Protein AF-A0A9D1MFI9-F1 (afdb_monomer)

Secondary structure (DSSP, 8-state):
----------------------TTSTTHHHHHHHHHHHHHHHHHHHHHHHHHHHHHHHHHHHGGGSSS-HHHHHHHHHHHHHHHHHHHHHHHHHHHHHTTS-HHHHHHHIIIII--HHHHHHHHHTTPPP--BHHHHHHHHHHHHHHHHHHHHTTT--HHHHHHHSTT-HHHHHHHHHHHTT--HHHHHHHHHHHHHTTPBPP--TT-----------------

Nearest PDB structures (foldseek):
  3i9w-assembly1_A  TM=2.511E-01  e=1.166E+00  Escherichia coli K-12
  2elb-assembly1_A-2  TM=2.149E-01  e=4.093E+00  Homo sapiens

Organism: NCBI:txid2840934

pLDDT: mean 74.61, std 21.22, range [31.02, 94.44]

Sequence (224 aa):
EISESANGKAAGREDGDGKISAGKDGRSGKRTQSYAKTVLYIYPRLERIAADYGEHIRHRAIFSYENRTAERAAEYLAEEILKKRAIEALKERVDAALKKLNDEERFLLEVRYFGRKKKLREFLEAGTERPGSERSYYRKQERLLKKVISAFSGVGLTEEAFFREYRGFGWMMSACRQIGSGRECAAVRRERQTLTELGAVPVRLPFDGPIAASGGKESLRISG

Solvent-accessible surface area (backbone atoms only — not comparable to full-atom values): 13520 Å² total; per-residue (Å²): 131,87,87,88,85,91,86,81,85,90,85,81,89,87,86,83,85,81,76,79,72,83,85,65,59,80,66,51,57,48,48,52,52,15,49,50,51,38,53,47,56,43,52,81,44,36,67,57,51,34,48,54,45,50,53,50,49,51,53,52,58,71,59,34,81,78,82,52,58,71,64,71,39,51,56,51,49,52,52,54,50,52,54,30,50,54,40,50,53,48,48,53,45,49,53,60,32,56,67,77,49,55,70,70,58,48,49,54,41,34,55,58,45,53,60,46,67,66,60,57,47,56,44,49,75,72,65,50,83,70,62,66,44,53,74,56,41,54,56,51,50,58,54,47,53,55,52,47,48,52,34,28,45,75,61,65,54,36,67,66,49,46,57,67,75,46,58,85,40,59,70,60,58,46,48,27,52,38,47,58,68,68,63,47,62,81,47,56,53,51,28,52,52,52,38,48,77,66,68,22,60,83,74,90,56,97,76,80,61,79,79,77,78,84,71,81,80,79,80,83,82,83,86,133

Radius of gyration: 28.28 Å; Cα contacts (8 Å, |Δi|>4): 143; chains: 1; bounding box: 55×103×102 Å

Mean predicted aligned error: 13.89 Å

Structure (mmCIF, N/CA/C/O backbone):
data_AF-A0A9D1MFI9-F1
#
_entry.id   AF-A0A9D1MFI9-F1
#
loop_
_atom_site.group_PDB
_atom_site.id
_atom_site.type_symbol
_atom_site.label_atom_id
_atom_site.label_alt_id
_atom_site.label_comp_id
_atom_site.label_asym_id
_atom_site.label_entity_id
_atom_site.label_seq_id
_atom_site.pdbx_PDB_ins_code
_atom_site.Cartn_x
_atom_site.Cartn_y
_atom_site.Cartn_z
_atom_site.occupancy
_atom_site.B_iso_or_equiv
_atom_site.auth_seq_id
_atom_site.auth_comp_id
_atom_site.auth_asym_id
_atom_site.auth_atom_id
_atom_site.pdbx_PDB_model_num
ATOM 1 N N . GLU A 1 1 ? 29.165 -47.727 72.816 1.00 37.31 1 GLU A N 1
ATOM 2 C CA . GLU A 1 1 ? 29.768 -46.677 73.666 1.00 37.31 1 GLU A CA 1
ATOM 3 C C . GLU A 1 1 ? 29.526 -45.315 73.018 1.00 37.31 1 GLU A C 1
ATOM 5 O O . GLU A 1 1 ? 29.391 -45.307 71.804 1.00 37.31 1 GLU A O 1
ATOM 10 N N . ILE A 1 2 ? 29.441 -44.242 73.824 1.00 41.19 2 ILE A N 1
ATOM 11 C CA . ILE A 1 2 ? 29.846 -42.840 73.529 1.00 41.19 2 ILE A CA 1
ATOM 12 C C . ILE A 1 2 ? 29.285 -42.232 72.208 1.00 41.19 2 ILE A C 1
ATOM 14 O O . ILE A 1 2 ? 29.714 -42.616 71.131 1.00 41.19 2 ILE A O 1
ATOM 18 N N . SER A 1 3 ? 28.242 -41.387 72.162 1.00 38.53 3 SER A N 1
ATOM 19 C CA . SER A 1 3 ? 27.975 -40.059 72.780 1.00 38.53 3 SER A CA 1
ATOM 20 C C . SER A 1 3 ? 28.602 -38.843 72.062 1.00 38.53 3 SER A C 1
ATOM 22 O O . SER A 1 3 ? 29.618 -38.977 71.399 1.00 38.53 3 SER A O 1
ATOM 24 N N . GLU A 1 4 ? 27.984 -37.668 72.275 1.00 41.56 4 GLU A N 1
ATOM 25 C CA . GLU A 1 4 ? 28.294 -36.308 71.761 1.00 41.56 4 GLU A CA 1
ATOM 26 C C . GLU A 1 4 ? 27.806 -35.983 70.326 1.00 41.56 4 GLU A C 1
ATOM 28 O O . GLU A 1 4 ? 28.046 -36.750 69.403 1.00 41.56 4 GLU A O 1
ATOM 33 N N . SER A 1 5 ? 27.053 -34.921 69.986 1.00 41.31 5 SER A N 1
ATOM 34 C CA . SER A 1 5 ? 26.592 -33.636 70.585 1.00 41.31 5 SER A CA 1
ATOM 35 C C . SER A 1 5 ? 27.192 -32.366 69.948 1.00 41.31 5 SER A C 1
ATOM 37 O O . SER A 1 5 ? 28.282 -31.935 70.289 1.00 41.31 5 SER A O 1
ATOM 39 N N . ALA A 1 6 ? 26.369 -31.718 69.113 1.00 42.12 6 ALA A N 1
ATOM 40 C CA . ALA A 1 6 ? 26.144 -30.264 68.983 1.00 42.12 6 ALA A CA 1
ATOM 41 C C . ALA A 1 6 ? 27.308 -29.241 68.830 1.00 42.12 6 ALA A C 1
ATOM 43 O O . ALA A 1 6 ? 27.919 -28.825 69.809 1.00 42.12 6 ALA A O 1
ATOM 44 N N . ASN A 1 7 ? 27.414 -28.640 67.631 1.00 33.31 7 ASN A N 1
ATOM 45 C CA . ASN A 1 7 ? 27.467 -27.179 67.347 1.00 33.31 7 ASN A CA 1
ATOM 46 C C . ASN A 1 7 ? 27.604 -26.957 65.815 1.00 33.31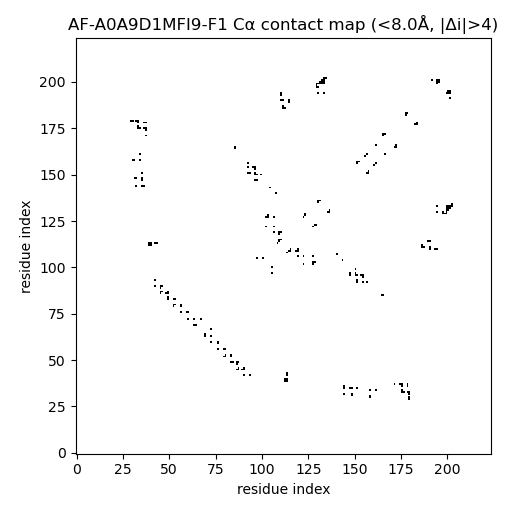 7 ASN A C 1
ATOM 48 O O . ASN A 1 7 ? 28.067 -27.852 65.123 1.00 33.31 7 ASN A O 1
ATOM 52 N N . GLY A 1 8 ? 27.247 -25.829 65.184 1.00 32.59 8 GLY A N 1
ATOM 53 C CA . GLY A 1 8 ? 26.532 -24.640 65.658 1.00 32.59 8 GLY A CA 1
ATOM 54 C C . GLY A 1 8 ? 26.457 -23.526 64.584 1.00 32.59 8 GLY A C 1
ATOM 55 O O . GLY A 1 8 ? 27.484 -23.099 64.085 1.00 32.59 8 GLY A O 1
ATOM 56 N N . LYS A 1 9 ? 25.232 -23.046 64.297 1.00 36.19 9 LYS A N 1
ATOM 57 C CA . LYS A 1 9 ? 24.801 -21.650 63.996 1.00 36.19 9 LYS A CA 1
ATOM 58 C C . LYS A 1 9 ? 25.465 -20.779 62.881 1.00 36.19 9 LYS A C 1
ATOM 60 O O . LYS A 1 9 ? 26.664 -20.564 62.867 1.00 36.19 9 LYS A O 1
ATOM 65 N N . ALA A 1 10 ? 24.579 -20.066 62.155 1.00 34.50 10 ALA A N 1
ATOM 66 C CA . ALA A 1 10 ? 24.776 -18.864 61.304 1.00 34.50 10 ALA A CA 1
ATOM 67 C C . ALA A 1 10 ? 25.438 -19.049 59.913 1.00 34.50 10 ALA A C 1
ATOM 69 O O . ALA A 1 10 ? 26.253 -19.939 59.743 1.00 34.50 10 ALA A O 1
ATOM 70 N N . ALA A 1 11 ? 25.233 -18.210 58.883 1.00 36.00 11 ALA A N 1
ATOM 71 C CA . ALA A 1 11 ? 24.163 -17.302 58.407 1.00 36.00 11 ALA A CA 1
ATOM 72 C C . ALA A 1 11 ? 24.729 -16.515 57.187 1.00 36.00 11 ALA A C 1
ATOM 74 O O . ALA A 1 11 ? 25.883 -16.101 57.235 1.00 36.00 11 ALA A O 1
ATOM 75 N N . GLY A 1 12 ? 23.923 -16.246 56.146 1.00 31.02 12 GLY A N 1
ATOM 76 C CA . GLY A 1 12 ? 24.298 -15.502 54.914 1.00 31.02 12 GLY A CA 1
ATOM 77 C C . GLY A 1 12 ? 24.042 -16.348 53.649 1.00 31.02 12 GLY A C 1
ATOM 78 O O . GLY A 1 12 ? 24.374 -17.526 53.666 1.00 31.02 12 GLY A O 1
ATOM 79 N N . ARG A 1 13 ? 23.304 -15.931 52.599 1.00 32.94 13 ARG A N 1
ATOM 80 C CA . ARG A 1 13 ? 23.382 -14.726 51.720 1.00 32.94 13 ARG A CA 1
ATOM 81 C C . ARG A 1 13 ? 24.740 -14.556 51.031 1.00 32.94 13 ARG A C 1
ATOM 83 O O . ARG A 1 13 ? 25.744 -14.691 51.715 1.00 32.94 13 ARG A O 1
ATOM 90 N N . GLU A 1 14 ? 24.871 -14.155 49.760 1.00 36.03 14 GLU A N 1
ATOM 91 C CA . GLU A 1 14 ? 23.991 -13.932 48.570 1.00 36.03 14 GLU A CA 1
ATOM 92 C C . GLU A 1 14 ? 24.977 -13.733 47.376 1.00 36.03 14 GLU A C 1
ATOM 94 O O . GLU A 1 14 ? 26.112 -13.330 47.625 1.00 36.03 14 GLU A O 1
ATOM 99 N N . ASP A 1 15 ? 24.724 -13.966 46.082 1.00 34.56 15 ASP A N 1
ATOM 100 C CA . ASP A 1 15 ? 23.597 -14.461 45.256 1.00 34.56 15 ASP A CA 1
ATOM 101 C C . ASP A 1 15 ? 24.207 -15.109 43.968 1.00 34.56 15 ASP A C 1
ATOM 103 O O . ASP A 1 15 ? 25.417 -15.000 43.754 1.00 34.56 15 ASP A O 1
ATOM 107 N N . GLY A 1 16 ? 23.432 -15.768 43.089 1.00 34.47 16 GLY A N 1
ATOM 108 C CA . GLY A 1 16 ? 23.974 -16.359 41.848 1.00 34.47 16 GLY A CA 1
ATOM 109 C C . GLY A 1 16 ? 22.999 -16.921 40.803 1.00 34.47 16 GLY A C 1
ATOM 110 O O . GLY A 1 16 ? 23.464 -17.444 39.787 1.00 34.47 16 GLY A O 1
ATOM 111 N N . ASP A 1 17 ? 21.679 -16.828 40.993 1.00 33.94 17 ASP A N 1
ATOM 112 C CA . ASP A 1 17 ? 20.726 -17.388 40.026 1.00 33.94 17 ASP A CA 1
ATOM 113 C C . ASP A 1 17 ? 20.614 -16.476 38.788 1.00 33.94 17 ASP A C 1
ATOM 115 O O . ASP A 1 17 ? 19.967 -15.422 38.790 1.00 33.94 17 ASP A O 1
ATOM 119 N N . GLY A 1 18 ? 21.317 -16.864 37.721 1.00 33.16 18 GLY A N 1
ATOM 120 C CA . GLY A 1 18 ? 21.511 -16.080 36.504 1.00 33.16 18 GLY A CA 1
ATOM 121 C C . GLY A 1 18 ? 20.223 -15.824 35.721 1.00 33.16 18 GLY A C 1
ATOM 122 O O . GLY A 1 18 ? 19.965 -16.463 34.700 1.00 33.16 18 GLY A O 1
ATOM 123 N N . LYS A 1 19 ? 19.442 -14.820 36.140 1.00 35.84 19 LYS A N 1
ATOM 124 C CA . LYS A 1 19 ? 18.319 -14.270 35.369 1.00 35.84 19 LYS A CA 1
ATOM 125 C C . LYS A 1 19 ? 18.811 -13.707 34.035 1.00 35.84 19 LYS A C 1
ATOM 127 O O . LYS A 1 19 ? 19.117 -12.519 33.911 1.00 35.84 19 LYS A O 1
ATOM 132 N N . ILE A 1 20 ? 18.775 -14.546 33.002 1.00 39.28 20 ILE A N 1
ATOM 133 C CA . ILE A 1 20 ? 18.778 -14.118 31.602 1.00 39.28 20 ILE A CA 1
ATOM 134 C C . ILE A 1 20 ? 17.491 -13.317 31.378 1.00 39.28 20 ILE A C 1
ATOM 136 O O . ILE A 1 20 ? 16.434 -13.849 31.038 1.00 39.28 20 ILE A O 1
ATOM 140 N N . SER A 1 21 ? 17.567 -12.011 31.629 1.00 36.47 21 SER A N 1
ATOM 141 C CA . SER A 1 21 ? 16.446 -11.104 31.422 1.00 36.47 21 SER A CA 1
ATOM 142 C C . SER A 1 21 ? 16.125 -11.026 29.927 1.00 36.47 21 SER A C 1
ATOM 144 O O . SER A 1 21 ? 16.944 -10.618 29.101 1.00 36.47 21 SER A O 1
ATOM 146 N N . ALA A 1 22 ? 14.910 -11.444 29.567 1.00 38.28 22 ALA A N 1
ATOM 147 C CA . ALA A 1 22 ? 14.419 -11.499 28.193 1.00 38.28 22 ALA A CA 1
ATOM 148 C C . ALA A 1 22 ? 14.134 -10.092 27.621 1.00 38.28 22 ALA A C 1
ATOM 150 O O . ALA A 1 22 ? 13.000 -9.719 27.330 1.00 38.28 22 ALA A O 1
ATOM 151 N N . GLY A 1 23 ? 15.177 -9.286 27.422 1.00 36.09 23 GLY A N 1
ATOM 152 C CA . GLY A 1 23 ? 15.097 -7.925 26.878 1.00 36.09 23 GLY A CA 1
ATOM 153 C C . GLY A 1 23 ? 14.873 -7.844 25.360 1.00 36.09 23 GLY A C 1
ATOM 154 O O . GLY A 1 23 ? 15.388 -6.918 24.731 1.00 36.09 23 GLY A O 1
ATOM 155 N N . LYS A 1 24 ? 14.183 -8.815 24.735 1.00 38.44 24 LYS A N 1
ATOM 156 C CA . LYS A 1 24 ? 14.260 -9.041 23.273 1.00 38.44 24 LYS A CA 1
ATOM 157 C C . LYS A 1 24 ? 12.983 -8.801 22.448 1.00 38.44 24 LYS A C 1
ATOM 159 O O . LYS A 1 24 ? 13.105 -8.677 21.231 1.00 38.44 24 LYS A O 1
ATOM 164 N N . ASP A 1 25 ? 11.812 -8.594 23.057 1.00 45.16 25 ASP A N 1
ATOM 165 C CA . ASP A 1 25 ? 10.549 -8.450 22.296 1.00 45.16 25 ASP A CA 1
ATOM 166 C C . ASP A 1 25 ? 10.132 -7.004 21.977 1.00 45.16 25 ASP A C 1
ATOM 168 O O . ASP A 1 25 ? 9.473 -6.730 20.970 1.00 45.16 25 ASP A O 1
ATOM 172 N N . GLY A 1 26 ? 10.571 -6.023 22.771 1.00 50.94 26 GLY A N 1
ATOM 173 C CA . GLY A 1 26 ? 10.174 -4.620 22.580 1.00 50.94 26 GLY A CA 1
ATOM 174 C C . GLY A 1 26 ? 10.687 -3.967 21.284 1.00 50.94 26 GLY A C 1
ATOM 175 O O . GLY A 1 26 ? 10.189 -2.908 20.891 1.00 50.94 26 GLY A O 1
ATOM 176 N N . ARG A 1 27 ? 11.688 -4.563 20.616 1.00 56.53 27 ARG A N 1
ATOM 177 C CA . ARG A 1 27 ? 12.372 -3.996 19.432 1.00 56.53 27 ARG A CA 1
ATOM 178 C C . ARG A 1 27 ? 12.037 -4.715 18.119 1.00 56.53 27 ARG A C 1
ATOM 180 O O . ARG A 1 27 ? 12.156 -4.096 17.063 1.00 56.53 27 ARG A O 1
ATOM 187 N N . SER A 1 28 ? 11.610 -5.979 18.166 1.00 59.09 28 SER A N 1
ATOM 188 C CA . SER A 1 28 ? 10.994 -6.674 17.025 1.00 59.09 28 SER A CA 1
ATOM 189 C C . SER A 1 28 ? 9.588 -6.122 16.799 1.00 59.09 28 SER A C 1
ATOM 191 O O . SER A 1 28 ? 9.359 -5.478 15.782 1.00 59.09 28 SER A O 1
ATOM 193 N N . GLY A 1 29 ? 8.705 -6.189 17.804 1.00 64.50 29 GLY A N 1
ATOM 194 C CA . GLY A 1 29 ? 7.308 -5.750 17.682 1.00 64.50 29 GLY A CA 1
ATOM 195 C C . GLY A 1 29 ? 7.133 -4.303 17.193 1.00 64.50 29 GLY A C 1
ATOM 196 O O . GLY A 1 29 ? 6.220 -4.017 16.419 1.00 64.50 29 GLY A O 1
ATOM 197 N N . LYS A 1 30 ? 8.045 -3.388 17.559 1.00 74.56 30 LYS A N 1
ATOM 198 C CA . LYS A 1 30 ? 8.064 -2.013 17.020 1.00 74.56 30 LYS A CA 1
ATOM 199 C C . LYS A 1 30 ? 8.394 -1.957 15.524 1.00 74.56 30 LYS A C 1
ATOM 201 O O . LYS A 1 30 ? 7.780 -1.163 14.812 1.00 74.56 30 LYS A O 1
ATOM 206 N N . ARG A 1 31 ? 9.325 -2.777 15.023 1.00 74.88 31 ARG A N 1
ATOM 207 C CA . ARG A 1 31 ? 9.633 -2.865 13.583 1.00 74.88 31 ARG A CA 1
ATOM 208 C C . ARG A 1 31 ? 8.509 -3.549 12.808 1.00 74.88 31 ARG A C 1
ATOM 210 O O . ARG A 1 31 ? 8.098 -3.019 11.777 1.00 74.88 31 ARG A O 1
ATOM 217 N N . THR A 1 32 ? 7.913 -4.591 13.380 1.00 78.69 32 THR A N 1
ATOM 218 C CA . THR A 1 32 ? 6.770 -5.313 12.804 1.00 78.69 32 THR A CA 1
ATOM 219 C C . THR A 1 32 ? 5.567 -4.382 12.616 1.00 78.69 32 THR A C 1
ATOM 221 O O . THR A 1 32 ? 4.949 -4.332 11.556 1.00 78.69 32 THR A O 1
ATOM 224 N N . GLN A 1 33 ? 5.281 -3.534 13.608 1.00 84.88 33 GLN A N 1
ATOM 225 C CA . GLN A 1 33 ? 4.274 -2.477 13.466 1.00 84.88 33 GLN A CA 1
ATOM 226 C C . GLN A 1 33 ? 4.692 -1.381 12.476 1.00 84.88 33 GLN A C 1
ATOM 228 O O . GLN A 1 33 ? 3.831 -0.797 11.818 1.00 84.88 33 GLN A O 1
ATOM 233 N N . SER A 1 34 ? 5.990 -1.088 12.355 1.00 87.06 34 SER A N 1
ATOM 234 C CA . SER A 1 34 ? 6.489 -0.043 11.456 1.00 87.06 34 SER A CA 1
ATOM 235 C C . SER A 1 34 ? 6.333 -0.419 9.986 1.00 87.06 34 SER A C 1
ATOM 237 O O . SER A 1 34 ? 5.829 0.412 9.229 1.00 87.06 34 SER A O 1
ATOM 239 N N . TYR A 1 35 ? 6.681 -1.644 9.564 1.00 91.88 35 TYR A N 1
ATOM 240 C CA . TYR A 1 35 ? 6.484 -2.037 8.159 1.00 91.88 35 TYR A CA 1
ATOM 241 C C . TYR A 1 35 ? 4.987 -2.072 7.815 1.00 91.88 35 TYR A C 1
ATOM 243 O O . TYR A 1 35 ? 4.583 -1.502 6.804 1.00 91.88 35 TYR A O 1
ATOM 251 N N . ALA A 1 36 ? 4.145 -2.636 8.691 1.00 91.69 36 ALA A N 1
ATOM 252 C CA . ALA A 1 36 ? 2.713 -2.768 8.433 1.00 91.69 36 ALA A CA 1
ATOM 253 C C . ALA A 1 36 ? 2.028 -1.398 8.283 1.00 91.69 36 ALA A C 1
ATOM 255 O O . ALA A 1 36 ? 1.312 -1.158 7.311 1.00 91.69 36 ALA A O 1
ATOM 256 N N . LYS A 1 37 ? 2.325 -0.451 9.185 1.00 91.50 37 LYS A N 1
ATOM 257 C CA . LYS A 1 37 ? 1.907 0.955 9.046 1.00 91.50 37 LYS A CA 1
ATOM 258 C C . LYS A 1 37 ? 2.428 1.599 7.757 1.00 91.50 37 LYS A C 1
ATOM 260 O O . LYS A 1 37 ? 1.690 2.341 7.118 1.00 91.50 37 LYS A O 1
ATOM 265 N N . THR A 1 38 ? 3.680 1.333 7.378 1.00 91.00 38 THR A N 1
ATOM 266 C CA . THR A 1 38 ? 4.296 1.880 6.153 1.00 91.00 38 THR A CA 1
ATOM 267 C C . THR A 1 38 ? 3.525 1.442 4.914 1.00 91.00 38 THR A C 1
ATOM 269 O O . THR A 1 38 ? 3.114 2.285 4.119 1.00 91.00 38 THR A O 1
ATOM 272 N N . VAL A 1 39 ? 3.256 0.140 4.797 1.00 92.50 39 VAL A N 1
ATOM 273 C CA . VAL A 1 39 ? 2.442 -0.445 3.725 1.00 92.50 39 VAL A CA 1
ATOM 274 C C . VAL A 1 39 ? 1.053 0.202 3.682 1.00 92.50 39 VAL A C 1
ATOM 276 O O . VAL A 1 39 ? 0.637 0.661 2.621 1.00 92.50 39 VAL A O 1
ATOM 279 N N . LEU A 1 40 ? 0.368 0.329 4.825 1.00 92.44 40 LEU A N 1
ATOM 280 C CA . LEU A 1 40 ? -0.960 0.953 4.902 1.00 92.44 40 LEU A CA 1
ATOM 281 C C . LEU A 1 40 ? -0.967 2.437 4.488 1.00 92.44 40 LEU A C 1
ATOM 283 O O . LEU A 1 40 ? -1.879 2.862 3.783 1.00 92.44 40 LEU A O 1
ATOM 287 N N . TYR A 1 41 ? 0.037 3.231 4.878 1.00 89.75 41 TYR A N 1
ATOM 288 C CA . TYR A 1 41 ? 0.129 4.642 4.473 1.00 89.75 41 TYR A CA 1
ATOM 289 C C . TYR A 1 41 ? 0.463 4.834 2.986 1.00 89.75 41 TYR A C 1
ATOM 291 O O . TYR A 1 41 ? 0.071 5.843 2.395 1.00 89.75 41 TYR A O 1
ATOM 299 N N . ILE A 1 42 ? 1.194 3.897 2.376 1.00 90.12 42 ILE A N 1
ATOM 300 C CA . ILE A 1 42 ? 1.568 3.961 0.955 1.00 90.12 42 ILE A CA 1
ATOM 301 C C . ILE A 1 42 ? 0.459 3.388 0.065 1.00 90.12 42 ILE A C 1
ATOM 303 O O . ILE A 1 42 ? 0.259 3.894 -1.037 1.00 90.12 42 ILE A O 1
ATOM 307 N N . TYR A 1 43 ? -0.291 2.389 0.542 1.00 92.81 43 TYR A N 1
ATOM 308 C CA . TYR A 1 43 ? -1.311 1.656 -0.216 1.00 92.81 43 TYR A CA 1
ATOM 309 C C . TYR A 1 43 ? -2.238 2.516 -1.107 1.00 92.81 43 TYR A C 1
ATOM 311 O O . TYR A 1 43 ? -2.331 2.207 -2.296 1.00 92.81 43 TYR A O 1
ATOM 319 N N . PRO A 1 44 ? -2.840 3.634 -0.641 1.00 88.69 44 PRO A N 1
ATOM 320 C CA . PRO A 1 44 ? -3.704 4.484 -1.474 1.00 88.69 44 PRO A CA 1
ATOM 321 C C . PRO A 1 44 ? -3.005 5.121 -2.680 1.00 88.69 44 PRO A C 1
ATOM 323 O O . PRO A 1 44 ? -3.672 5.649 -3.564 1.00 88.69 44 PRO A O 1
ATOM 326 N N . ARG A 1 45 ? -1.669 5.142 -2.679 1.00 88.69 45 ARG A N 1
ATOM 327 C CA . ARG A 1 45 ? -0.818 5.747 -3.706 1.00 88.69 45 ARG A CA 1
ATOM 328 C C . ARG A 1 45 ? -0.121 4.712 -4.588 1.00 88.69 45 ARG A C 1
ATOM 330 O O . ARG A 1 45 ? 0.433 5.121 -5.598 1.00 88.69 45 ARG A O 1
ATOM 337 N N . LEU A 1 46 ? -0.138 3.416 -4.242 1.00 90.69 46 LEU A N 1
ATOM 338 C CA . LEU A 1 46 ? 0.583 2.370 -4.992 1.00 90.69 46 LEU A CA 1
ATOM 339 C C . LEU A 1 46 ? 0.189 2.336 -6.471 1.00 90.69 46 LEU A C 1
ATOM 341 O O . LEU A 1 46 ? 1.053 2.205 -7.325 1.00 90.69 46 LEU A O 1
ATOM 345 N N . GLU A 1 47 ? -1.100 2.507 -6.763 1.00 90.06 47 GLU A N 1
ATOM 346 C CA . GLU A 1 47 ? -1.636 2.536 -8.126 1.00 90.06 47 GLU A CA 1
ATOM 347 C C . GLU A 1 47 ? -1.072 3.706 -8.942 1.00 90.06 47 GLU A C 1
ATOM 349 O O . GLU A 1 47 ? -0.562 3.500 -10.041 1.00 90.06 47 GLU A O 1
ATOM 354 N N . ARG A 1 48 ? -1.046 4.916 -8.364 1.00 91.19 48 ARG A N 1
ATOM 355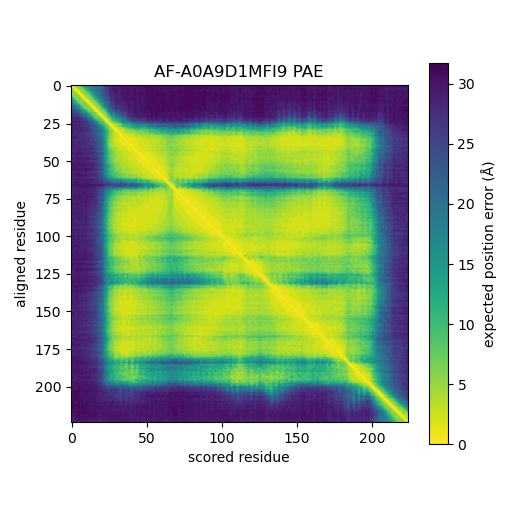 C CA . ARG A 1 48 ? -0.419 6.073 -9.015 1.00 91.19 48 ARG A CA 1
ATOM 356 C C . ARG A 1 48 ? 1.090 5.888 -9.154 1.00 91.19 48 ARG A C 1
ATOM 358 O O . ARG A 1 48 ? 1.616 6.133 -10.221 1.00 91.19 48 ARG A O 1
ATOM 365 N N . ILE A 1 49 ? 1.771 5.380 -8.125 1.00 91.00 49 ILE A N 1
ATOM 366 C CA . ILE A 1 49 ? 3.217 5.111 -8.173 1.00 91.00 49 ILE A CA 1
ATOM 367 C C . ILE A 1 49 ? 3.544 4.105 -9.292 1.00 91.00 49 ILE A C 1
ATOM 369 O O . ILE A 1 49 ? 4.507 4.306 -10.024 1.00 91.00 49 ILE A O 1
ATOM 373 N N . ALA A 1 50 ? 2.745 3.049 -9.472 1.00 91.50 50 ALA A N 1
ATOM 374 C CA . ALA A 1 50 ? 2.920 2.092 -10.566 1.00 91.50 50 ALA A CA 1
ATOM 375 C C . ALA A 1 50 ? 2.684 2.722 -11.954 1.00 91.50 50 ALA A C 1
ATOM 377 O O . ALA A 1 50 ? 3.395 2.377 -12.902 1.00 91.50 50 ALA A O 1
ATOM 378 N N . ALA A 1 51 ? 1.733 3.655 -12.072 1.00 91.75 51 ALA A N 1
ATOM 379 C CA . ALA A 1 51 ? 1.526 4.449 -13.284 1.00 91.75 51 ALA A CA 1
ATOM 380 C C . ALA A 1 51 ? 2.711 5.398 -13.555 1.00 91.75 51 ALA A C 1
ATOM 382 O O . ALA A 1 51 ? 3.265 5.354 -14.652 1.00 91.75 51 ALA A O 1
ATOM 383 N N . ASP A 1 52 ? 3.168 6.142 -12.539 1.00 91.31 52 ASP A N 1
ATOM 384 C CA . ASP A 1 52 ? 4.327 7.046 -12.582 1.00 91.31 52 ASP A CA 1
ATOM 385 C C . ASP A 1 52 ? 5.591 6.282 -13.065 1.00 91.31 52 ASP A C 1
ATOM 387 O O . ASP A 1 52 ? 6.302 6.736 -13.964 1.00 91.31 52 ASP A O 1
ATOM 391 N N . TYR A 1 53 ? 5.838 5.067 -12.545 1.00 89.19 53 TYR A N 1
ATOM 392 C CA . TYR A 1 53 ? 6.900 4.174 -13.046 1.00 89.19 53 TYR A CA 1
ATOM 393 C C . TYR A 1 53 ? 6.673 3.756 -14.508 1.00 89.19 53 TYR A C 1
ATOM 395 O O . TYR A 1 53 ? 7.626 3.695 -15.282 1.00 89.19 53 TYR A O 1
ATOM 403 N N . GLY A 1 54 ? 5.433 3.464 -14.907 1.00 89.56 54 GLY A N 1
ATOM 404 C CA . GLY A 1 54 ? 5.088 3.091 -16.281 1.00 89.56 54 GLY A CA 1
ATOM 405 C C . GLY A 1 54 ? 5.370 4.200 -17.299 1.00 89.56 54 GLY A C 1
ATOM 406 O O . GLY A 1 54 ? 5.911 3.923 -18.370 1.00 89.56 54 GLY A O 1
ATOM 407 N N . GLU A 1 55 ? 5.051 5.448 -16.962 1.00 91.38 55 GLU A N 1
ATOM 408 C CA . GLU A 1 55 ? 5.366 6.623 -17.784 1.00 91.38 55 GLU A CA 1
ATOM 409 C C . GLU A 1 55 ? 6.871 6.893 -17.835 1.00 91.38 55 GLU A C 1
ATOM 411 O O . GLU A 1 55 ? 7.423 7.079 -18.921 1.00 91.38 55 GLU A O 1
ATOM 416 N N . HIS A 1 56 ? 7.563 6.811 -16.694 1.00 89.50 56 HIS A N 1
ATOM 417 C CA . HIS A 1 56 ? 9.022 6.945 -16.632 1.00 89.50 56 HIS A CA 1
ATOM 418 C C . HIS A 1 56 ? 9.735 5.915 -17.519 1.00 89.50 56 HIS A C 1
ATOM 420 O O . HIS A 1 56 ? 10.595 6.285 -18.315 1.00 89.50 56 HIS A O 1
ATOM 426 N N . ILE A 1 57 ? 9.337 4.638 -17.459 1.00 90.38 57 ILE A N 1
ATOM 427 C CA . ILE A 1 57 ? 9.879 3.574 -18.322 1.00 90.38 57 ILE A CA 1
ATOM 428 C C . ILE A 1 57 ? 9.664 3.909 -19.805 1.00 90.38 57 ILE A C 1
ATOM 430 O O . ILE A 1 57 ? 10.604 3.797 -20.590 1.00 90.38 57 ILE A O 1
ATOM 434 N N . ARG A 1 58 ? 8.463 4.365 -20.198 1.00 90.38 58 ARG A N 1
ATOM 435 C CA . ARG A 1 58 ? 8.162 4.758 -21.588 1.00 90.38 58 ARG A CA 1
ATOM 436 C C . ARG A 1 58 ? 9.034 5.923 -22.052 1.00 90.38 58 ARG A C 1
ATOM 438 O O . ARG A 1 58 ? 9.677 5.809 -23.090 1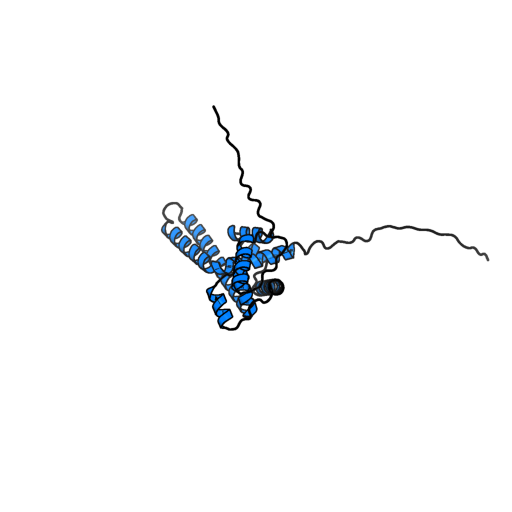.00 90.38 58 ARG A O 1
ATOM 445 N N . HIS A 1 59 ? 9.108 7.008 -21.280 1.00 89.00 59 HIS A N 1
ATOM 446 C CA . HIS A 1 59 ? 9.948 8.159 -21.621 1.00 89.00 59 HIS A CA 1
ATOM 447 C C . HIS A 1 59 ? 11.426 7.760 -21.729 1.00 89.00 59 HIS A C 1
ATOM 449 O O . HIS A 1 59 ? 12.090 8.101 -22.705 1.00 89.00 59 HIS A O 1
ATOM 455 N N . ARG A 1 60 ? 11.947 6.974 -20.779 1.00 85.75 60 ARG A N 1
ATOM 456 C CA . ARG A 1 60 ? 13.345 6.513 -20.800 1.00 85.75 60 ARG A CA 1
ATOM 457 C C . ARG A 1 60 ? 13.643 5.526 -21.932 1.00 85.75 60 ARG A C 1
ATOM 459 O O . ARG A 1 60 ? 14.786 5.485 -22.375 1.00 85.75 60 ARG A O 1
ATOM 466 N N . ALA A 1 61 ? 12.654 4.768 -22.406 1.00 86.19 61 ALA A N 1
ATOM 467 C CA . ALA A 1 61 ? 12.785 3.926 -23.592 1.00 86.19 61 ALA A CA 1
ATOM 468 C C . ALA A 1 61 ? 12.818 4.757 -24.887 1.00 86.19 61 ALA A C 1
ATOM 470 O O . ALA A 1 61 ? 13.665 4.499 -25.740 1.00 86.19 61 ALA A O 1
ATOM 471 N N . ILE A 1 62 ? 11.968 5.786 -25.002 1.00 85.44 62 ILE A N 1
ATOM 472 C CA . ILE A 1 62 ? 11.943 6.701 -26.158 1.00 85.44 62 ILE A CA 1
ATOM 473 C C . ILE A 1 62 ? 13.280 7.446 -26.283 1.00 85.44 62 ILE A C 1
ATOM 475 O O . ILE A 1 62 ? 13.906 7.389 -27.333 1.00 85.44 62 ILE A O 1
ATOM 479 N N . PHE A 1 63 ? 13.775 8.052 -25.200 1.00 81.00 63 PHE A N 1
ATOM 480 C CA . PHE A 1 63 ? 15.049 8.793 -25.182 1.00 81.00 63 PHE A CA 1
ATOM 481 C C . PHE A 1 63 ? 16.290 7.909 -24.936 1.00 81.00 63 PHE A C 1
ATOM 483 O O . PHE A 1 63 ? 17.345 8.397 -24.528 1.00 81.00 63 PHE A O 1
ATOM 490 N N . SER A 1 64 ? 16.194 6.590 -25.147 1.00 76.00 64 SER A N 1
ATOM 491 C CA . SER A 1 64 ? 17.313 5.669 -24.886 1.00 76.00 64 SER A CA 1
ATOM 492 C C . SER A 1 64 ? 18.499 5.852 -25.841 1.00 76.00 64 SER A C 1
ATOM 494 O O . SER A 1 64 ? 19.627 5.533 -25.463 1.00 76.00 64 SER A O 1
ATOM 496 N N . TYR A 1 65 ? 18.262 6.411 -27.034 1.00 71.88 65 TYR A N 1
ATOM 497 C CA . TYR A 1 65 ? 19.275 6.634 -28.071 1.00 71.88 65 TYR A CA 1
ATOM 498 C C . TYR A 1 65 ? 20.259 7.772 -27.751 1.00 71.88 65 TYR A C 1
ATOM 500 O O . TYR A 1 65 ? 21.332 7.821 -28.342 1.00 71.88 65 TYR A O 1
ATOM 508 N N . GLU A 1 66 ? 19.926 8.690 -26.836 1.00 66.69 66 GLU A N 1
ATOM 509 C CA . GLU A 1 66 ? 20.665 9.958 -26.722 1.00 66.69 66 GLU A CA 1
ATOM 510 C C . GLU A 1 66 ? 21.988 9.863 -25.954 1.00 66.69 66 GLU A C 1
ATOM 512 O O . GLU A 1 66 ? 22.869 10.684 -26.183 1.00 66.69 66 GLU A O 1
ATOM 517 N N . ASN A 1 67 ? 22.133 8.928 -25.003 1.00 57.88 67 ASN A N 1
ATOM 518 C CA . ASN A 1 67 ? 23.207 9.013 -23.996 1.00 57.88 67 ASN A CA 1
ATOM 519 C C . ASN A 1 67 ? 23.699 7.667 -23.402 1.00 57.88 67 ASN A C 1
ATOM 521 O O . ASN A 1 67 ? 24.319 7.661 -22.333 1.00 57.88 67 ASN A O 1
ATOM 525 N N . ARG A 1 68 ? 23.419 6.505 -24.016 1.00 65.06 68 ARG A N 1
ATOM 526 C CA . ARG A 1 68 ? 23.884 5.186 -23.519 1.00 65.06 68 ARG A CA 1
ATOM 527 C C . ARG A 1 68 ? 24.181 4.190 -24.641 1.00 65.06 68 ARG A C 1
ATOM 529 O O . ARG A 1 68 ? 23.609 4.275 -25.718 1.00 65.06 68 ARG A O 1
ATOM 536 N N . THR A 1 69 ? 25.012 3.187 -24.342 1.00 81.19 69 THR A N 1
ATOM 537 C CA . THR A 1 69 ? 25.029 1.939 -25.120 1.00 81.19 69 THR A CA 1
ATOM 538 C C . THR A 1 69 ? 23.690 1.214 -24.961 1.00 81.19 69 THR A C 1
ATOM 540 O O . THR A 1 69 ? 23.069 1.284 -23.895 1.00 81.19 69 THR A O 1
ATOM 543 N N . ALA A 1 70 ? 23.251 0.500 -26.003 1.00 81.38 70 ALA A N 1
ATOM 544 C CA . ALA A 1 70 ? 21.962 -0.199 -26.012 1.00 81.38 70 ALA A CA 1
ATOM 545 C C . ALA A 1 70 ? 21.802 -1.163 -24.818 1.00 81.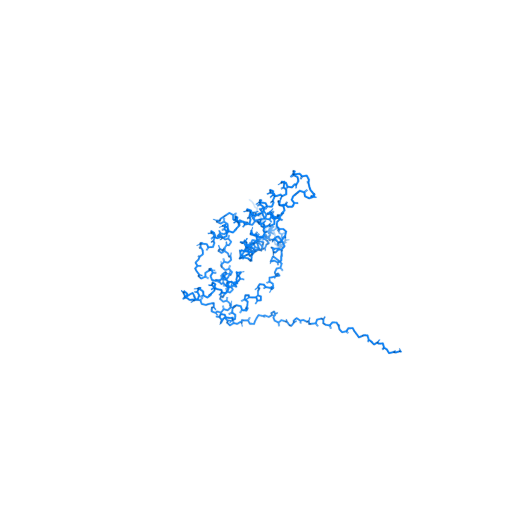38 70 ALA A C 1
ATOM 547 O O . ALA A 1 70 ? 20.750 -1.197 -24.185 1.00 81.38 70 ALA A O 1
ATOM 548 N N . GLU A 1 71 ? 22.875 -1.863 -24.445 1.00 83.69 71 GLU A N 1
ATOM 549 C CA . GLU A 1 71 ? 22.940 -2.769 -23.289 1.00 83.69 71 GLU A CA 1
ATOM 550 C C . GLU A 1 71 ? 22.611 -2.048 -21.970 1.00 83.69 71 GLU A C 1
ATOM 552 O O . GLU A 1 71 ? 21.660 -2.412 -21.282 1.00 83.69 71 GLU A O 1
ATOM 557 N N . ARG A 1 72 ? 23.304 -0.940 -21.661 1.00 85.25 72 ARG A N 1
ATOM 558 C CA . ARG A 1 72 ? 23.084 -0.142 -20.434 1.00 85.25 72 ARG A CA 1
ATOM 559 C C . ARG A 1 72 ? 21.743 0.597 -20.411 1.00 85.25 72 ARG A C 1
ATOM 561 O O . ARG A 1 72 ? 21.323 1.107 -19.363 1.00 85.25 72 ARG A O 1
ATOM 568 N N . ALA A 1 73 ? 21.094 0.750 -21.563 1.00 85.44 73 ALA A N 1
ATOM 569 C CA . ALA A 1 73 ? 19.712 1.204 -21.638 1.00 85.44 73 ALA A CA 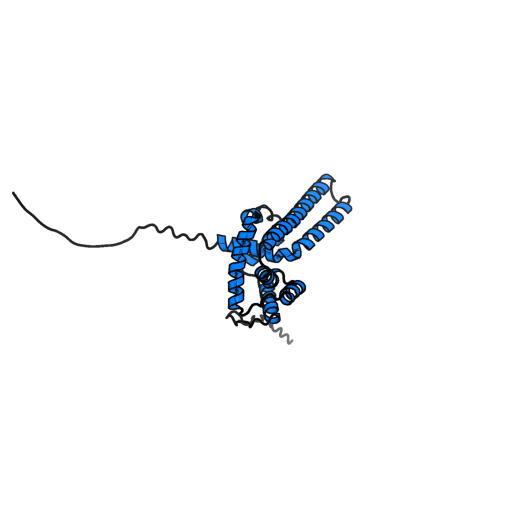1
ATOM 570 C C . ALA A 1 73 ? 18.747 0.050 -21.314 1.00 85.44 73 ALA A C 1
ATOM 572 O O . ALA A 1 73 ? 17.865 0.223 -20.473 1.00 85.44 73 ALA A O 1
ATOM 573 N N . ALA A 1 74 ? 18.959 -1.130 -21.905 1.00 86.69 74 ALA A N 1
ATOM 574 C CA . ALA A 1 74 ? 18.151 -2.326 -21.681 1.00 86.69 74 ALA A CA 1
ATOM 575 C C . ALA A 1 74 ? 18.192 -2.810 -20.219 1.00 86.69 74 ALA A C 1
ATOM 577 O O . ALA A 1 74 ? 17.133 -3.026 -19.633 1.00 86.69 74 ALA A O 1
ATOM 578 N N . GLU A 1 75 ? 19.377 -2.899 -19.603 1.00 89.88 75 GLU A N 1
ATOM 579 C CA . GLU A 1 75 ? 19.553 -3.256 -18.183 1.00 89.88 75 GLU A CA 1
ATOM 580 C C . GLU A 1 75 ? 18.734 -2.339 -17.264 1.00 89.88 75 GLU A C 1
ATOM 582 O O . GLU A 1 75 ? 17.952 -2.795 -16.431 1.00 89.88 75 GLU A O 1
ATOM 587 N N . TYR A 1 76 ? 18.857 -1.024 -17.465 1.00 88.81 76 TYR A N 1
ATOM 588 C CA . TYR A 1 76 ? 18.146 -0.028 -16.669 1.00 88.81 76 TYR A CA 1
ATOM 589 C C . TYR A 1 76 ? 16.625 -0.117 -16.840 1.00 88.81 76 TYR A C 1
ATOM 591 O O . TYR A 1 76 ? 15.886 -0.045 -15.860 1.00 88.81 76 TYR A O 1
ATOM 599 N N . LEU A 1 77 ? 16.140 -0.300 -18.071 1.00 89.94 77 LEU A N 1
ATOM 600 C CA . LEU A 1 77 ? 14.709 -0.474 -18.324 1.00 89.94 77 LEU A CA 1
ATOM 601 C C . LEU A 1 77 ? 14.187 -1.773 -17.694 1.00 89.94 77 LEU A C 1
ATOM 603 O O . LEU A 1 77 ? 13.103 -1.763 -17.112 1.00 89.94 77 LEU A O 1
ATOM 607 N N . ALA A 1 78 ? 14.961 -2.862 -17.734 1.00 91.44 78 ALA A N 1
ATOM 608 C CA . ALA A 1 78 ? 14.613 -4.114 -17.070 1.00 91.44 78 ALA A CA 1
ATOM 609 C C . ALA A 1 78 ? 14.505 -3.942 -15.543 1.00 91.44 78 ALA A C 1
ATOM 611 O O . ALA A 1 78 ? 13.514 -4.379 -14.952 1.00 91.44 78 ALA A O 1
ATOM 612 N N . GLU A 1 79 ? 15.451 -3.245 -14.905 1.00 90.69 79 GLU A N 1
ATOM 613 C CA . GLU A 1 79 ? 15.364 -2.916 -13.476 1.00 90.69 79 GLU A CA 1
ATOM 614 C C . GLU A 1 79 ? 14.112 -2.101 -13.124 1.00 90.69 79 GLU A C 1
ATOM 616 O O . GLU A 1 79 ? 13.433 -2.405 -12.141 1.00 90.69 79 GLU A O 1
ATOM 621 N N . GLU A 1 80 ? 13.797 -1.056 -13.894 1.00 90.56 80 GLU A N 1
ATOM 622 C CA . GLU A 1 80 ? 12.622 -0.217 -13.638 1.00 90.56 80 GLU A CA 1
ATOM 623 C C . GLU A 1 80 ? 11.311 -0.995 -13.858 1.00 90.56 80 GLU A C 1
ATOM 625 O O . GLU A 1 80 ? 10.373 -0.858 -13.069 1.00 90.56 80 GLU A O 1
ATOM 630 N N . ILE A 1 81 ? 11.256 -1.900 -14.845 1.00 92.69 81 ILE A N 1
ATOM 631 C CA . ILE A 1 81 ? 10.125 -2.824 -15.046 1.00 92.69 81 ILE A CA 1
ATOM 632 C C . ILE A 1 81 ? 9.962 -3.769 -13.845 1.00 92.69 81 ILE A C 1
ATOM 634 O O . ILE A 1 81 ? 8.837 -3.987 -13.386 1.00 92.69 81 ILE A O 1
ATOM 638 N N . LEU A 1 82 ? 11.056 -4.308 -13.298 1.00 93.06 82 LEU A N 1
ATOM 639 C CA . LEU A 1 82 ? 11.016 -5.143 -12.092 1.00 93.06 82 LEU A CA 1
ATOM 640 C C . LEU A 1 82 ? 10.545 -4.346 -10.864 1.00 93.06 82 LEU A C 1
ATOM 642 O O . LEU A 1 82 ? 9.707 -4.840 -10.106 1.00 93.06 82 LEU A O 1
ATOM 646 N N . LYS A 1 83 ? 10.999 -3.094 -10.702 1.00 91.00 83 LYS A N 1
ATOM 647 C CA . LYS A 1 83 ? 10.523 -2.182 -9.644 1.00 91.00 83 LYS A CA 1
ATOM 648 C C . LYS A 1 83 ? 9.017 -1.925 -9.775 1.00 91.00 83 LYS A C 1
ATOM 650 O O . LYS A 1 83 ? 8.295 -2.072 -8.789 1.00 91.00 83 LYS A O 1
ATOM 655 N N . LYS A 1 84 ? 8.519 -1.633 -10.982 1.00 93.75 84 LYS A N 1
ATOM 656 C CA . LYS A 1 84 ? 7.079 -1.465 -11.247 1.00 93.75 84 LYS A CA 1
ATOM 657 C C . LYS A 1 84 ? 6.277 -2.709 -10.848 1.00 93.75 84 LYS A C 1
ATOM 659 O O . LYS A 1 84 ? 5.348 -2.599 -10.050 1.00 93.75 84 LYS A O 1
ATOM 664 N N . ARG A 1 85 ? 6.687 -3.894 -11.318 1.00 93.88 85 ARG A N 1
ATOM 665 C CA . ARG A 1 85 ? 6.028 -5.174 -10.992 1.00 93.88 85 ARG A CA 1
ATOM 666 C C . ARG A 1 85 ? 5.998 -5.457 -9.487 1.00 93.88 85 ARG A C 1
ATOM 668 O O . ARG A 1 85 ? 4.995 -5.954 -8.986 1.00 93.88 85 ARG A O 1
ATOM 675 N N . ALA A 1 86 ? 7.053 -5.109 -8.747 1.00 93.19 86 ALA A N 1
ATOM 676 C CA . ALA A 1 86 ? 7.087 -5.275 -7.292 1.00 93.19 86 ALA A CA 1
ATOM 677 C C . ALA A 1 86 ? 6.056 -4.388 -6.560 1.00 93.19 86 ALA A C 1
ATOM 679 O O . ALA A 1 86 ? 5.490 -4.817 -5.550 1.00 93.19 86 ALA A O 1
ATOM 680 N N . ILE A 1 87 ? 5.792 -3.176 -7.065 1.00 93.62 87 ILE A N 1
ATOM 681 C CA . ILE A 1 87 ? 4.760 -2.258 -6.545 1.00 93.62 87 ILE A CA 1
ATOM 682 C C . ILE A 1 87 ? 3.346 -2.752 -6.892 1.00 93.62 87 ILE A C 1
ATOM 684 O O . ILE A 1 87 ? 2.460 -2.701 -6.037 1.00 93.62 87 ILE A O 1
ATOM 688 N N . GLU A 1 88 ? 3.141 -3.279 -8.101 1.00 93.75 88 GLU A N 1
ATOM 689 C CA . GLU A 1 88 ? 1.872 -3.895 -8.520 1.00 93.75 88 GLU A CA 1
ATOM 690 C C . GLU A 1 88 ? 1.551 -5.127 -7.652 1.00 93.75 88 GLU A C 1
ATOM 692 O O . GLU A 1 88 ? 0.498 -5.178 -7.013 1.00 93.75 88 GLU A O 1
ATOM 697 N N . ALA A 1 89 ? 2.514 -6.039 -7.481 1.00 93.62 89 ALA A N 1
ATOM 698 C CA . ALA A 1 89 ? 2.385 -7.195 -6.592 1.00 93.62 89 ALA A CA 1
ATOM 699 C C . ALA A 1 89 ? 2.174 -6.804 -5.113 1.00 93.62 89 ALA A C 1
ATOM 701 O O . ALA A 1 89 ? 1.447 -7.489 -4.390 1.00 93.62 89 ALA A O 1
ATOM 702 N N . LEU A 1 90 ? 2.761 -5.691 -4.641 1.00 94.25 90 LEU A N 1
ATOM 703 C CA . LEU A 1 90 ? 2.488 -5.175 -3.292 1.00 94.25 90 LEU A CA 1
ATOM 704 C C . LEU A 1 90 ? 1.013 -4.796 -3.141 1.00 94.25 90 LEU A C 1
ATOM 706 O O . LEU A 1 90 ? 0.386 -5.156 -2.143 1.00 94.25 90 LEU A O 1
ATOM 710 N N . LYS A 1 91 ? 0.455 -4.086 -4.130 1.00 94.44 91 LYS A N 1
ATOM 711 C CA . LYS A 1 91 ? -0.956 -3.690 -4.133 1.00 94.44 91 LYS A CA 1
ATOM 712 C C . LYS A 1 91 ? -1.868 -4.916 -4.104 1.00 94.44 91 LYS A C 1
ATOM 714 O O . LYS A 1 91 ? -2.753 -4.960 -3.255 1.00 94.44 91 LYS A O 1
ATOM 719 N N . GLU A 1 92 ? -1.617 -5.920 -4.941 1.00 94.38 92 GLU A N 1
ATOM 720 C CA . GLU A 1 92 ? -2.412 -7.156 -4.983 1.00 94.38 92 GLU A CA 1
ATOM 721 C C . GLU A 1 92 ? -2.394 -7.925 -3.654 1.00 94.38 92 GLU A C 1
ATOM 723 O O . GLU A 1 92 ? -3.450 -8.318 -3.152 1.00 94.38 92 GLU A O 1
ATOM 728 N N . ARG A 1 93 ? -1.214 -8.093 -3.034 1.00 93.94 93 ARG A N 1
ATOM 729 C CA . ARG A 1 93 ? -1.089 -8.743 -1.716 1.00 93.94 93 ARG A CA 1
ATOM 730 C C . ARG A 1 93 ? -1.851 -7.974 -0.636 1.00 93.94 93 ARG A C 1
ATOM 732 O O . ARG A 1 93 ? -2.537 -8.586 0.183 1.00 93.94 93 ARG A O 1
ATOM 739 N N . VAL A 1 94 ? -1.775 -6.641 -0.638 1.00 94.12 94 VAL A N 1
ATOM 740 C CA . VAL A 1 94 ? -2.526 -5.809 0.315 1.00 94.12 94 VAL A CA 1
ATOM 741 C C . VAL A 1 94 ? -4.029 -5.887 0.045 1.00 94.12 94 VAL A C 1
ATOM 743 O O . VAL A 1 94 ? -4.784 -6.095 0.990 1.00 94.12 94 VAL A O 1
ATOM 746 N N . ASP A 1 95 ? -4.479 -5.821 -1.209 1.00 93.88 95 ASP A N 1
ATOM 747 C CA . ASP A 1 95 ? -5.890 -6.005 -1.576 1.00 93.88 95 ASP A CA 1
ATOM 748 C C . ASP A 1 95 ? -6.419 -7.374 -1.100 1.00 93.88 95 ASP A C 1
ATOM 750 O O . ASP A 1 95 ? -7.505 -7.456 -0.521 1.00 93.88 95 ASP A O 1
ATOM 754 N N . ALA A 1 96 ? -5.637 -8.448 -1.258 1.00 93.81 96 ALA A N 1
ATOM 755 C CA . ALA A 1 96 ? -5.973 -9.785 -0.765 1.00 93.81 96 ALA A CA 1
ATOM 756 C C . ALA A 1 96 ? -6.048 -9.869 0.773 1.00 93.81 96 ALA A C 1
ATOM 758 O O . ALA A 1 96 ? -6.912 -10.566 1.309 1.00 93.81 96 ALA A O 1
ATOM 759 N N . ALA A 1 97 ? -5.191 -9.143 1.496 1.00 93.00 97 ALA A N 1
ATOM 760 C CA . ALA A 1 97 ? -5.259 -9.053 2.955 1.00 93.00 97 ALA A CA 1
ATOM 761 C C . ALA A 1 97 ? -6.469 -8.226 3.433 1.00 93.00 97 ALA A C 1
ATOM 763 O O . ALA A 1 97 ? -7.182 -8.652 4.342 1.00 93.00 97 ALA A O 1
ATOM 764 N N . LEU A 1 98 ? -6.751 -7.083 2.796 1.00 92.12 98 LEU A N 1
ATOM 765 C CA . LEU A 1 98 ? -7.878 -6.202 3.133 1.00 92.12 98 LEU A CA 1
ATOM 766 C C . LEU A 1 98 ? -9.246 -6.842 2.839 1.00 92.12 98 LEU A C 1
ATOM 768 O O . LEU A 1 98 ? -10.217 -6.571 3.551 1.00 92.12 98 LEU A O 1
ATOM 772 N N . LYS A 1 99 ? -9.329 -7.745 1.851 1.00 92.12 99 LYS A N 1
ATOM 773 C CA . LYS A 1 99 ? -10.531 -8.560 1.592 1.00 92.12 99 LYS A CA 1
ATOM 774 C C . LYS A 1 99 ? -10.954 -9.411 2.800 1.00 92.12 99 LYS A C 1
ATOM 776 O O . LYS A 1 99 ? -12.147 -9.639 2.959 1.00 92.12 99 LYS A O 1
ATOM 781 N N . LYS A 1 100 ? -10.022 -9.815 3.676 1.00 91.00 100 LYS A N 1
ATOM 782 C CA . LYS A 1 100 ? -10.296 -10.610 4.895 1.00 91.00 100 LYS A CA 1
ATOM 783 C C . LYS A 1 100 ? -10.822 -9.780 6.082 1.00 91.00 100 LYS A C 1
ATOM 785 O O . LYS A 1 100 ? -11.174 -10.350 7.113 1.00 91.00 100 LYS A O 1
ATOM 790 N N . LEU A 1 101 ? -10.827 -8.451 5.973 1.00 91.25 101 LEU A N 1
ATOM 791 C CA . LEU A 1 101 ? -11.357 -7.544 6.995 1.00 91.25 101 LEU A CA 1
ATOM 792 C C . LEU A 1 101 ? -12.851 -7.292 6.776 1.00 91.25 101 LEU A C 1
ATOM 794 O O . LEU A 1 101 ? -13.308 -7.300 5.630 1.00 91.25 101 LEU A O 1
ATOM 798 N N . ASN A 1 102 ? -13.582 -7.037 7.863 1.00 91.00 102 ASN A N 1
ATOM 799 C CA . ASN A 1 102 ? -14.982 -6.610 7.795 1.00 91.00 102 ASN A CA 1
ATOM 800 C C . ASN A 1 102 ? -15.094 -5.101 7.490 1.00 91.00 102 ASN A C 1
ATOM 802 O O . ASN A 1 102 ? -14.088 -4.389 7.416 1.00 91.00 102 ASN A O 1
ATOM 806 N N . ASP A 1 103 ? -16.313 -4.603 7.296 1.00 88.81 103 ASP A N 1
ATOM 807 C CA . ASP A 1 103 ? -16.516 -3.225 6.844 1.00 88.81 103 ASP A CA 1
ATOM 808 C C . ASP A 1 103 ? -16.246 -2.170 7.934 1.00 88.81 103 ASP A C 1
ATOM 810 O O . ASP A 1 103 ? -15.659 -1.135 7.621 1.00 88.81 103 ASP A O 1
ATOM 814 N N . GLU A 1 104 ? -16.494 -2.463 9.219 1.00 88.31 104 GLU A N 1
ATOM 815 C CA . GLU A 1 104 ? -16.023 -1.627 10.343 1.00 88.31 104 GLU A CA 1
ATOM 816 C C . GLU A 1 104 ? -14.490 -1.475 10.349 1.00 88.31 104 GLU A C 1
ATOM 818 O O . GLU A 1 104 ? -13.948 -0.382 10.527 1.00 88.31 104 GLU A O 1
ATOM 823 N N . GLU A 1 105 ? -13.766 -2.579 10.163 1.00 90.50 105 GLU A N 1
ATOM 824 C CA . GLU A 1 105 ? -12.304 -2.608 10.143 1.00 90.50 105 GLU A CA 1
ATOM 825 C C . GLU A 1 105 ? -11.753 -1.851 8.931 1.00 90.50 105 GLU A C 1
ATOM 827 O O . GLU A 1 105 ? -10.793 -1.089 9.063 1.00 90.50 105 GLU A O 1
ATOM 832 N N . ARG A 1 106 ? -12.380 -1.997 7.758 1.00 90.25 106 ARG A N 1
ATOM 833 C CA . ARG A 1 106 ? -12.032 -1.225 6.555 1.00 90.25 106 ARG A CA 1
ATOM 834 C C . ARG A 1 106 ? -12.310 0.264 6.743 1.00 90.25 106 ARG A C 1
ATOM 836 O O . ARG A 1 106 ? -11.445 1.069 6.406 1.00 90.25 106 ARG A O 1
ATOM 843 N N . PHE A 1 107 ? -13.446 0.633 7.331 1.00 89.50 107 PHE A N 1
ATOM 844 C CA . PHE A 1 107 ? -13.774 2.017 7.677 1.00 89.50 107 PHE A CA 1
ATOM 845 C C . PHE A 1 107 ? -12.720 2.632 8.613 1.00 89.50 107 PHE A C 1
ATOM 847 O O . PHE A 1 107 ? -12.215 3.724 8.347 1.00 89.50 107 PHE A O 1
ATOM 854 N N . LEU A 1 108 ? -12.281 1.904 9.646 1.00 89.19 108 LEU A N 1
ATOM 855 C CA . LEU A 1 108 ? -11.190 2.342 10.526 1.00 89.19 108 LEU A CA 1
ATOM 856 C C . LEU A 1 108 ? -9.853 2.538 9.780 1.00 89.19 108 LEU A C 1
ATOM 858 O O . LEU A 1 108 ? -9.104 3.466 10.106 1.00 89.19 108 LEU A O 1
ATOM 862 N N . LEU A 1 109 ? -9.544 1.725 8.763 1.00 91.25 109 LEU A N 1
ATOM 863 C CA . LEU A 1 109 ? -8.374 1.953 7.903 1.00 91.25 109 LEU A CA 1
ATOM 864 C C . LEU A 1 109 ? -8.545 3.167 6.975 1.00 91.25 109 LEU A C 1
ATOM 866 O O . LEU A 1 109 ? -7.575 3.903 6.763 1.00 91.25 109 LEU A O 1
ATOM 870 N N . GLU A 1 110 ? -9.754 3.420 6.462 1.00 89.31 110 GLU A N 1
ATOM 871 C CA . GLU A 1 110 ? -10.052 4.632 5.688 1.00 89.31 110 GLU A CA 1
ATOM 872 C C . GLU A 1 110 ? -9.869 5.905 6.527 1.00 89.31 110 GLU A C 1
ATOM 874 O O . GLU A 1 110 ? -9.303 6.871 6.017 1.00 89.31 110 GLU A O 1
ATOM 879 N N . VAL A 1 111 ? -10.270 5.911 7.806 1.00 85.06 111 VAL A N 1
ATOM 880 C CA . VAL A 1 111 ? -10.067 7.064 8.710 1.00 85.06 111 VAL A CA 1
ATOM 881 C C . VAL A 1 111 ? -8.575 7.314 8.958 1.00 85.06 111 VAL A C 1
ATOM 883 O O . VAL A 1 111 ? -8.095 8.435 8.791 1.00 85.06 111 VAL A O 1
ATOM 886 N N . ARG A 1 112 ? -7.819 6.275 9.340 1.00 86.69 112 ARG A N 1
ATOM 887 C CA . ARG A 1 112 ? -6.433 6.437 9.812 1.00 86.69 112 ARG A CA 1
ATOM 888 C C . ARG A 1 112 ? -5.392 6.543 8.702 1.00 86.69 112 ARG A C 1
ATOM 890 O O . ARG A 1 112 ? -4.501 7.390 8.764 1.00 86.69 112 ARG A O 1
ATOM 897 N N . TYR A 1 113 ? -5.452 5.641 7.727 1.00 87.06 113 TYR A N 1
ATOM 898 C CA . TYR A 1 113 ? -4.360 5.424 6.777 1.00 87.06 113 TYR A CA 1
ATOM 899 C C . TYR A 1 113 ? -4.683 5.971 5.392 1.00 87.06 113 TYR A C 1
ATOM 901 O O . TYR A 1 113 ? -3.833 6.626 4.783 1.00 87.06 113 TYR A O 1
ATOM 909 N N . PHE A 1 114 ? -5.896 5.718 4.892 1.00 87.25 114 PHE A N 1
ATOM 910 C CA . PHE A 1 114 ? -6.203 5.971 3.484 1.00 87.25 114 PHE A CA 1
ATOM 911 C C . PHE A 1 114 ? -6.766 7.374 3.216 1.00 87.25 114 PHE A C 1
ATOM 913 O O . PHE A 1 114 ? -6.443 7.974 2.190 1.00 87.25 114 PHE A O 1
ATOM 920 N N . GLY A 1 115 ? -7.557 7.930 4.137 1.00 79.88 115 GLY A N 1
ATOM 921 C CA . GLY A 1 115 ? -8.079 9.299 4.087 1.00 79.88 115 GLY A CA 1
ATOM 922 C C . GLY A 1 115 ? -9.056 9.583 2.939 1.00 79.88 115 GLY A C 1
ATOM 923 O O . GLY A 1 115 ? -9.227 10.744 2.557 1.00 79.88 115 GLY A O 1
ATOM 924 N N . ARG A 1 116 ? -9.680 8.558 2.341 1.00 83.38 116 ARG A N 1
ATOM 925 C CA . ARG A 1 116 ? -10.537 8.723 1.156 1.00 83.38 116 ARG A CA 1
ATOM 926 C C . ARG A 1 116 ? -11.936 9.179 1.565 1.00 83.38 116 ARG A C 1
ATOM 928 O O . ARG A 1 116 ? -12.839 8.364 1.739 1.00 83.38 116 ARG A O 1
ATOM 935 N N . LYS A 1 117 ? -12.140 10.502 1.651 1.00 80.94 117 LYS A N 1
ATOM 936 C CA . LYS A 1 117 ? -13.424 11.120 2.053 1.00 80.94 117 LYS A CA 1
ATOM 937 C C . LYS A 1 117 ? -14.654 10.586 1.298 1.00 80.94 117 LYS A C 1
ATOM 939 O O . LYS A 1 117 ? -15.725 10.541 1.886 1.00 80.94 117 LYS A O 1
ATOM 944 N N . LYS A 1 118 ? -14.518 10.159 0.032 1.00 84.75 118 LYS A N 1
ATOM 945 C CA . LYS A 1 118 ? -15.618 9.525 -0.720 1.00 84.75 118 LYS A CA 1
ATOM 946 C C . LYS A 1 118 ? -16.028 8.176 -0.108 1.00 84.75 118 LYS A C 1
ATOM 948 O O . LYS A 1 118 ? -17.179 8.031 0.276 1.00 84.75 118 LYS A O 1
ATOM 953 N N . LYS A 1 119 ? -15.078 7.249 0.072 1.00 84.69 119 LYS A N 1
ATOM 954 C CA . LYS A 1 119 ? -15.337 5.935 0.687 1.00 84.69 119 LYS A CA 1
ATOM 955 C C . LYS A 1 119 ? -15.829 6.042 2.126 1.00 84.69 119 LYS A C 1
ATOM 957 O O . LYS A 1 119 ? -16.687 5.274 2.534 1.00 84.69 119 LYS A O 1
ATOM 962 N N . LEU A 1 120 ? -15.323 7.015 2.887 1.00 84.25 120 LEU A N 1
ATOM 963 C CA . LEU A 1 120 ? -15.823 7.280 4.238 1.00 84.25 120 LEU A CA 1
ATOM 964 C C . LEU A 1 120 ? -17.320 7.620 4.246 1.00 84.25 120 LEU A C 1
ATOM 966 O O . LEU A 1 120 ? -18.015 7.159 5.142 1.00 84.25 120 LEU A O 1
ATOM 970 N N . ARG A 1 121 ? -17.829 8.364 3.253 1.00 83.88 121 ARG A N 1
ATOM 971 C CA . ARG A 1 121 ? -19.277 8.592 3.111 1.00 83.88 121 ARG A CA 1
ATOM 972 C C . ARG A 1 121 ? -20.020 7.324 2.705 1.00 83.88 121 ARG A C 1
ATOM 974 O O . ARG A 1 121 ? -20.987 6.991 3.371 1.00 83.88 121 ARG A O 1
ATOM 981 N N . GLU A 1 122 ? -19.511 6.582 1.719 1.00 88.06 122 GLU A N 1
ATOM 982 C CA . GLU A 1 122 ? -20.099 5.308 1.265 1.00 88.06 122 GLU A CA 1
ATOM 983 C C . GLU A 1 122 ? -20.299 4.321 2.446 1.00 88.06 122 GLU A C 1
ATOM 985 O O . GLU A 1 122 ? -21.363 3.724 2.579 1.00 88.06 122 GLU A O 1
ATOM 990 N N . PHE A 1 123 ? -19.334 4.212 3.373 1.00 86.44 123 PHE A N 1
ATOM 991 C CA . PHE A 1 123 ? -19.479 3.397 4.594 1.00 86.44 123 PHE A CA 1
ATOM 992 C C . PHE A 1 123 ? -20.545 3.923 5.574 1.00 86.44 123 PHE A C 1
ATOM 994 O O . PHE A 1 123 ? -21.261 3.125 6.179 1.00 86.44 123 PHE A O 1
ATOM 1001 N N . LEU A 1 124 ? -20.656 5.244 5.753 1.00 83.31 124 LEU A N 1
ATOM 1002 C CA . LEU A 1 124 ? -21.658 5.855 6.639 1.00 83.31 124 LEU A CA 1
ATOM 1003 C C . LEU A 1 124 ? -23.076 5.747 6.063 1.00 83.31 124 LEU A C 1
ATOM 1005 O O . LEU A 1 124 ? -24.019 5.505 6.809 1.00 83.31 124 LEU A O 1
ATOM 1009 N N . GLU A 1 125 ? -23.215 5.903 4.747 1.00 86.19 125 GLU A N 1
ATOM 1010 C CA . GLU A 1 125 ? -24.463 5.711 3.998 1.00 86.19 125 GLU A CA 1
ATOM 1011 C C . GLU A 1 125 ? -24.923 4.245 4.060 1.00 86.19 125 GLU A C 1
ATOM 1013 O O . GLU A 1 125 ? -26.113 3.981 4.212 1.00 86.19 125 GLU A O 1
ATOM 1018 N N . ALA A 1 126 ? -23.983 3.292 4.063 1.00 84.56 126 ALA A N 1
ATOM 1019 C CA . ALA A 1 126 ? -24.242 1.870 4.307 1.00 84.56 126 ALA A CA 1
ATOM 1020 C C . ALA A 1 126 ? -24.530 1.509 5.785 1.00 84.56 126 ALA A C 1
ATOM 1022 O O . ALA A 1 126 ? -24.669 0.331 6.109 1.00 84.56 126 ALA A O 1
ATOM 1023 N N . GLY A 1 127 ? -24.606 2.491 6.694 1.00 80.12 127 GLY A N 1
ATOM 1024 C CA . GLY A 1 127 ? -24.955 2.276 8.103 1.00 80.12 127 GLY A CA 1
ATOM 1025 C C . GLY A 1 127 ? -23.801 1.860 9.023 1.00 80.12 127 GLY A C 1
ATOM 1026 O O . GLY A 1 127 ? -24.055 1.420 10.142 1.00 80.12 127 GLY A O 1
ATOM 1027 N N . THR A 1 128 ? -22.537 2.004 8.603 1.00 83.25 128 THR A N 1
ATOM 1028 C CA . THR A 1 128 ? -21.383 1.696 9.472 1.00 83.25 128 THR A CA 1
ATOM 1029 C C . THR A 1 128 ? -21.351 2.639 10.678 1.00 83.25 128 THR A C 1
ATOM 1031 O O . THR A 1 128 ? -21.377 3.863 10.517 1.00 83.25 128 THR A O 1
ATOM 1034 N N . GLU A 1 129 ? -21.250 2.087 11.892 1.00 77.19 129 GLU A N 1
ATOM 1035 C CA . GLU A 1 129 ? -21.203 2.887 13.119 1.00 77.19 129 GLU A CA 1
ATOM 1036 C C . GLU A 1 129 ? -20.026 3.874 13.133 1.00 77.19 129 GLU A C 1
ATOM 1038 O O . GLU A 1 129 ? -18.866 3.528 12.879 1.00 77.19 129 GLU A O 1
ATOM 1043 N N . ARG A 1 130 ? -20.315 5.123 13.513 1.00 74.75 130 ARG A N 1
ATOM 1044 C CA . ARG A 1 130 ? -19.283 6.144 13.726 1.00 74.75 130 ARG A CA 1
ATOM 1045 C C . ARG A 1 130 ? -18.401 5.782 14.930 1.00 74.75 130 ARG A C 1
ATOM 1047 O O . ARG A 1 130 ? -18.880 5.167 15.885 1.00 74.75 130 ARG A O 1
ATOM 1054 N N . PRO A 1 131 ? -17.124 6.206 14.963 1.00 72.31 131 PRO A N 1
ATOM 1055 C CA . PRO A 1 131 ? -16.289 6.008 16.140 1.00 72.31 131 PRO A CA 1
ATOM 1056 C C . PRO A 1 131 ? -16.853 6.828 17.307 1.00 72.31 131 PRO A C 1
ATOM 1058 O O . PRO A 1 131 ? -16.845 8.051 17.241 1.00 72.31 131 PRO A O 1
ATOM 1061 N N . GLY A 1 132 ? -17.327 6.166 18.369 1.00 74.19 132 GLY A N 1
ATOM 1062 C CA . GLY A 1 132 ? -17.933 6.843 19.525 1.00 74.19 132 GLY A CA 1
ATOM 1063 C C . GLY A 1 132 ? -16.964 7.771 20.271 1.00 74.19 132 GLY A C 1
ATOM 1064 O O . GLY A 1 132 ? -16.946 8.978 20.059 1.00 74.19 132 GLY A O 1
ATOM 1065 N N . SER A 1 133 ? -16.141 7.222 21.171 1.00 80.06 133 SER A N 1
ATOM 1066 C CA . SER A 1 133 ? -15.103 7.996 21.873 1.00 80.06 133 SER A CA 1
ATOM 1067 C C . SER A 1 133 ? -13.716 7.774 21.270 1.00 80.06 133 SER A C 1
ATOM 1069 O O . SER A 1 133 ? -13.382 6.659 20.861 1.00 80.06 133 SER A O 1
ATOM 1071 N N . GLU A 1 134 ? -12.857 8.800 21.298 1.00 77.81 134 GLU A N 1
ATOM 1072 C CA . GLU A 1 134 ? -11.467 8.702 20.816 1.00 77.81 134 GLU A CA 1
ATOM 1073 C C . GLU A 1 134 ? -10.686 7.573 21.532 1.00 77.81 134 GLU A C 1
ATOM 1075 O O . GLU A 1 134 ? -9.910 6.838 20.915 1.00 77.81 134 GLU A O 1
ATOM 1080 N N . ARG A 1 135 ? -10.963 7.339 22.826 1.00 80.81 135 ARG A N 1
ATOM 1081 C CA . ARG A 1 135 ? -10.393 6.212 23.587 1.00 80.81 135 ARG A CA 1
ATOM 1082 C C . ARG A 1 135 ? -10.849 4.850 23.052 1.00 80.81 135 ARG A C 1
ATOM 1084 O O . ARG A 1 135 ? -10.045 3.920 23.017 1.00 80.81 135 ARG A O 1
ATOM 1091 N N . SER A 1 136 ? -12.116 4.709 22.658 1.00 84.06 136 SER A N 1
ATOM 1092 C CA . SER A 1 136 ? -12.621 3.481 22.025 1.00 84.06 136 SER A CA 1
ATOM 1093 C C . SER A 1 136 ? -11.976 3.278 20.653 1.00 84.06 136 SER A C 1
ATOM 1095 O O . SER A 1 136 ? -11.459 2.198 20.363 1.00 84.06 136 SER A O 1
ATOM 1097 N N . TYR A 1 137 ? -11.897 4.351 19.861 1.00 86.12 137 TYR A N 1
ATOM 1098 C CA . TYR A 1 137 ? -11.271 4.367 18.543 1.00 86.12 137 TYR A CA 1
ATOM 1099 C C . TYR A 1 137 ? -9.815 3.873 18.567 1.00 86.12 137 TYR A C 1
ATOM 1101 O O . TYR A 1 137 ? -9.506 2.903 17.874 1.00 86.12 137 TYR A O 1
ATOM 1109 N N . TYR A 1 138 ? -8.928 4.434 19.402 1.00 85.94 138 TYR A N 1
ATOM 1110 C CA . TYR A 1 138 ? -7.531 3.966 19.438 1.00 85.94 138 TYR A CA 1
ATOM 1111 C C . TYR A 1 138 ? -7.397 2.513 19.928 1.00 85.94 138 TYR A C 1
ATOM 1113 O O . TYR A 1 138 ? -6.518 1.791 19.457 1.00 85.94 138 TYR A O 1
ATOM 1121 N N . ARG A 1 139 ? -8.288 2.038 20.814 1.00 86.81 139 ARG A N 1
ATOM 1122 C CA . ARG A 1 139 ? -8.316 0.621 21.229 1.00 86.81 139 ARG A CA 1
ATOM 1123 C C . ARG A 1 139 ? -8.787 -0.303 20.100 1.00 86.81 139 ARG A C 1
ATOM 1125 O O . ARG A 1 139 ? -8.226 -1.390 19.959 1.00 86.81 139 ARG A O 1
ATOM 1132 N N . LYS A 1 140 ? -9.771 0.111 19.284 1.00 89.38 140 LYS A N 1
ATOM 1133 C CA . LYS A 1 140 ? -10.145 -0.604 18.048 1.00 89.38 140 LYS A CA 1
ATOM 1134 C C . LYS A 1 140 ? -8.961 -0.607 17.058 1.00 89.38 140 LYS A C 1
ATOM 1136 O O . LYS A 1 140 ? -8.600 -1.676 16.576 1.00 89.38 140 LYS A O 1
ATOM 1141 N N . GLN A 1 141 ? -8.282 0.529 16.847 1.00 89.75 141 GLN A N 1
ATOM 1142 C CA . GLN A 1 141 ? -7.104 0.647 15.965 1.00 89.75 141 GLN A CA 1
ATOM 1143 C C . GLN A 1 141 ? -5.925 -0.253 16.375 1.00 89.75 141 GLN A C 1
ATOM 1145 O O . GLN A 1 141 ? -5.317 -0.891 15.520 1.00 89.75 141 GLN A O 1
ATOM 1150 N N . GLU A 1 142 ? -5.592 -0.356 17.667 1.00 89.12 142 GLU A N 1
ATOM 1151 C CA . GLU A 1 142 ? -4.482 -1.213 18.116 1.00 89.12 142 GLU A CA 1
ATOM 1152 C C . GLU A 1 142 ? -4.767 -2.707 17.867 1.00 89.12 142 GLU A C 1
ATOM 1154 O O . GLU A 1 142 ? -3.885 -3.458 17.440 1.00 89.12 142 GLU A O 1
ATOM 1159 N N . ARG A 1 143 ? -6.015 -3.140 18.096 1.00 91.25 143 ARG A N 1
ATOM 1160 C CA . ARG A 1 143 ? -6.476 -4.508 17.798 1.00 91.25 143 ARG A CA 1
ATOM 1161 C C . ARG A 1 143 ? -6.465 -4.778 16.293 1.00 91.25 143 ARG A C 1
ATOM 1163 O O . ARG A 1 143 ? -5.943 -5.804 15.860 1.00 91.25 143 ARG A O 1
ATOM 1170 N N . LEU A 1 144 ? -6.973 -3.829 15.509 1.00 92.94 144 LEU A N 1
ATOM 1171 C CA . LEU A 1 144 ? -6.983 -3.875 14.051 1.00 92.94 144 LEU A CA 1
ATOM 1172 C C . LEU A 1 144 ? -5.568 -3.982 13.475 1.00 92.94 144 LEU A C 1
ATOM 1174 O O . LEU A 1 144 ? -5.331 -4.842 12.635 1.00 92.94 144 LEU A O 1
ATOM 1178 N N . LEU A 1 145 ? -4.600 -3.201 13.964 1.00 92.50 145 LEU A N 1
ATOM 1179 C CA . LEU A 1 145 ? -3.214 -3.283 13.494 1.00 92.50 145 LEU A CA 1
ATOM 1180 C C . LEU A 1 145 ? -2.611 -4.681 13.718 1.00 92.50 145 LEU A C 1
ATOM 1182 O O . LEU A 1 145 ? -1.941 -5.202 12.829 1.00 92.50 145 LEU A O 1
ATOM 1186 N N . LYS A 1 146 ? -2.891 -5.325 14.859 1.00 92.75 146 LYS A N 1
ATOM 1187 C CA . LYS A 1 146 ? -2.465 -6.714 15.126 1.00 92.75 146 LYS A CA 1
ATOM 1188 C C . LYS A 1 146 ? -3.134 -7.708 14.165 1.00 92.75 146 LYS A C 1
ATOM 1190 O O . LYS A 1 146 ? -2.453 -8.585 13.635 1.00 92.75 146 LYS A O 1
ATOM 1195 N N . LYS A 1 147 ? -4.430 -7.533 13.875 1.00 93.94 147 LYS A N 1
ATOM 1196 C CA . LYS A 1 147 ? -5.160 -8.340 12.879 1.00 93.94 147 LYS A CA 1
ATOM 1197 C C . LYS A 1 147 ? -4.602 -8.149 11.464 1.00 93.94 147 LYS A C 1
ATOM 1199 O O . LYS A 1 147 ? -4.407 -9.132 10.758 1.00 93.94 147 LYS A O 1
ATOM 1204 N N . VAL A 1 148 ? -4.282 -6.916 11.067 1.00 93.56 148 VAL A N 1
ATOM 1205 C CA . VAL A 1 148 ? -3.676 -6.604 9.761 1.00 93.56 148 VAL A CA 1
ATOM 1206 C C . VAL A 1 148 ? -2.283 -7.216 9.631 1.00 93.56 148 VAL A C 1
ATOM 1208 O O . VAL A 1 148 ? -1.997 -7.807 8.598 1.00 93.56 148 VAL A O 1
ATOM 1211 N N . ILE A 1 149 ? -1.444 -7.159 10.671 1.00 92.75 149 ILE A N 1
ATOM 1212 C CA . ILE A 1 149 ? -0.138 -7.844 10.684 1.00 92.75 149 ILE A CA 1
ATOM 1213 C C . ILE A 1 149 ? -0.317 -9.355 10.459 1.00 92.75 149 ILE A C 1
ATOM 1215 O O . ILE A 1 149 ? 0.372 -9.935 9.627 1.00 92.75 149 ILE A O 1
ATOM 1219 N N . SER A 1 150 ? -1.284 -9.989 11.132 1.00 92.69 150 SER A N 1
ATOM 1220 C CA . SER A 1 150 ? -1.608 -11.406 10.904 1.00 92.69 150 SER A CA 1
ATOM 1221 C C . SER A 1 150 ? -2.111 -11.673 9.474 1.00 92.69 150 SER A C 1
ATOM 1223 O O . SER A 1 150 ? -1.670 -12.629 8.834 1.00 92.69 150 SER A O 1
ATOM 1225 N N . ALA A 1 151 ? -2.966 -10.801 8.929 1.00 93.12 151 ALA A N 1
ATOM 1226 C CA . ALA A 1 151 ? -3.459 -10.903 7.556 1.00 93.12 151 ALA A CA 1
ATOM 1227 C C . ALA A 1 151 ? -2.345 -10.727 6.506 1.00 93.12 151 ALA A C 1
ATOM 1229 O O . ALA A 1 151 ? -2.364 -11.433 5.497 1.00 93.12 151 ALA A O 1
ATOM 1230 N N . PHE A 1 152 ? -1.373 -9.841 6.759 1.00 93.44 152 PHE A N 1
ATOM 1231 C CA . PHE A 1 152 ? -0.170 -9.636 5.946 1.00 93.44 152 PHE A CA 1
ATOM 1232 C C . PHE A 1 152 ? 0.747 -10.865 5.968 1.00 93.44 152 PHE A C 1
ATOM 1234 O O . PHE A 1 152 ? 1.102 -11.369 4.900 1.00 93.44 152 PHE A O 1
ATOM 1241 N N . SER A 1 153 ? 1.035 -11.437 7.142 1.00 91.56 153 SER A N 1
ATOM 1242 C CA . SER A 1 153 ? 1.749 -12.721 7.235 1.00 91.56 153 SER A CA 1
ATOM 1243 C C . SER A 1 153 ? 1.028 -13.830 6.457 1.00 91.56 153 SER A C 1
ATOM 1245 O O . SER A 1 153 ? 1.658 -14.577 5.714 1.00 91.56 153 SER A O 1
ATOM 1247 N N . GLY A 1 154 ? -0.307 -13.880 6.537 1.00 89.81 154 GLY A N 1
ATOM 1248 C CA . GLY A 1 154 ? -1.158 -14.815 5.791 1.00 89.81 154 GLY A CA 1
ATOM 1249 C C . GLY A 1 154 ? -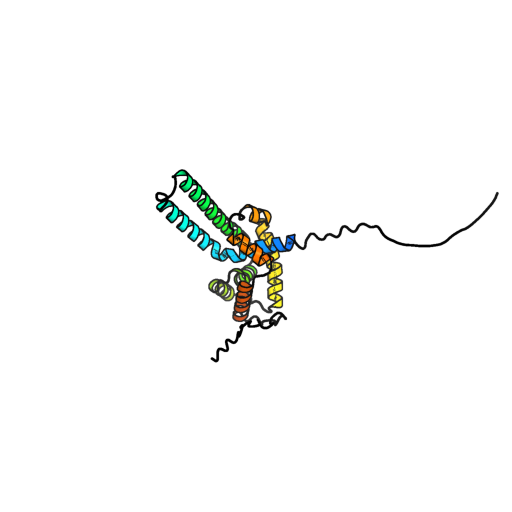1.284 -14.562 4.278 1.00 89.81 154 GLY A C 1
ATOM 1250 O O . GLY A 1 154 ? -2.091 -15.234 3.633 1.00 89.81 154 GLY A O 1
ATOM 1251 N N . VAL A 1 155 ? -0.550 -13.594 3.715 1.00 91.31 155 VAL A N 1
ATOM 1252 C CA . VAL A 1 155 ? -0.336 -13.403 2.262 1.00 91.31 155 VAL A CA 1
ATOM 1253 C C . VAL A 1 155 ? 1.161 -13.329 1.906 1.00 91.31 155 VAL A C 1
ATOM 1255 O O . VAL A 1 155 ? 1.528 -12.833 0.842 1.00 91.31 155 VAL A O 1
ATOM 1258 N N . GLY A 1 156 ? 2.042 -13.789 2.804 1.00 90.00 156 GLY A N 1
ATOM 1259 C CA . GLY A 1 156 ? 3.498 -13.788 2.612 1.00 90.00 156 GLY A CA 1
ATOM 1260 C C . GLY A 1 156 ? 4.182 -12.426 2.790 1.00 90.00 156 GLY A C 1
ATOM 1261 O O . GLY A 1 156 ? 5.383 -12.314 2.557 1.00 90.00 156 GLY A O 1
ATOM 1262 N N . LEU A 1 157 ? 3.458 -11.388 3.222 1.00 91.25 157 LEU A N 1
ATOM 1263 C CA . LEU A 1 157 ? 3.996 -10.047 3.461 1.00 91.25 157 LEU A CA 1
ATOM 1264 C C . LEU A 1 157 ? 4.499 -9.912 4.911 1.00 91.25 157 LEU A C 1
ATOM 1266 O O . LEU A 1 157 ? 3.941 -9.161 5.707 1.00 91.25 157 LEU A O 1
ATOM 1270 N N . THR A 1 158 ? 5.540 -10.671 5.263 1.00 92.19 158 THR A N 1
ATOM 1271 C CA . THR A 1 158 ? 6.213 -10.559 6.573 1.00 92.19 158 THR A CA 1
ATOM 1272 C C . THR A 1 158 ? 7.190 -9.375 6.616 1.00 92.19 158 THR A C 1
ATOM 1274 O O . THR A 1 158 ? 7.481 -8.757 5.589 1.00 92.19 158 THR A O 1
ATOM 1277 N N . GLU A 1 159 ? 7.736 -9.067 7.799 1.00 91.00 159 GLU A N 1
ATOM 1278 C CA . GLU A 1 159 ? 8.767 -8.030 7.969 1.00 91.00 159 GLU A CA 1
ATOM 1279 C C . GLU A 1 159 ? 10.012 -8.328 7.111 1.00 91.00 159 GLU A C 1
ATOM 1281 O O . GLU A 1 159 ? 10.547 -7.450 6.432 1.00 91.00 159 GLU A O 1
ATOM 1286 N N . GLU A 1 160 ? 10.439 -9.588 7.092 1.00 90.25 160 GLU A N 1
ATOM 1287 C CA . GLU A 1 160 ? 11.618 -10.079 6.380 1.00 90.25 160 GLU A CA 1
ATOM 1288 C C . GLU A 1 160 ? 11.396 -10.058 4.866 1.00 90.25 160 GLU A C 1
ATOM 1290 O O . GLU A 1 160 ? 12.259 -9.585 4.125 1.00 90.25 160 GLU A O 1
ATOM 1295 N N . ALA A 1 161 ? 10.228 -10.521 4.403 1.00 90.44 161 ALA A N 1
ATOM 1296 C CA . ALA A 1 161 ? 9.852 -10.466 2.993 1.00 90.44 161 ALA A CA 1
ATOM 1297 C C . ALA A 1 161 ? 9.790 -9.013 2.499 1.00 90.44 161 ALA A C 1
ATOM 1299 O O . ALA A 1 161 ? 10.365 -8.688 1.459 1.00 90.44 161 ALA A O 1
ATOM 1300 N N . PHE A 1 162 ? 9.187 -8.119 3.291 1.00 91.94 162 PHE A N 1
ATOM 1301 C CA . PHE A 1 162 ? 9.124 -6.693 2.991 1.00 91.94 162 PHE A CA 1
ATOM 1302 C C . PHE A 1 162 ? 10.522 -6.065 2.868 1.00 91.94 162 PHE A C 1
ATOM 1304 O O . PHE A 1 162 ? 10.823 -5.415 1.866 1.00 91.94 162 PHE A O 1
ATOM 1311 N N . PHE A 1 163 ? 11.409 -6.283 3.844 1.00 91.06 163 PHE A N 1
ATOM 1312 C CA . PHE A 1 163 ? 12.762 -5.718 3.796 1.00 91.06 163 PHE A CA 1
ATOM 1313 C C . PHE A 1 163 ? 13.674 -6.366 2.752 1.00 91.06 163 PHE A C 1
ATOM 1315 O O . PHE A 1 163 ? 14.623 -5.715 2.317 1.00 91.06 163 PHE A O 1
ATOM 1322 N N . ARG A 1 164 ? 13.404 -7.605 2.330 1.00 92.00 164 ARG A N 1
ATOM 1323 C CA . ARG A 1 164 ? 14.101 -8.264 1.218 1.00 92.00 164 ARG A CA 1
ATOM 1324 C C . ARG A 1 164 ? 13.675 -7.681 -0.129 1.00 92.00 164 ARG A C 1
ATOM 1326 O O . ARG A 1 164 ? 14.531 -7.302 -0.920 1.00 92.00 164 ARG A O 1
ATOM 1333 N N . GLU A 1 165 ? 12.370 -7.600 -0.380 1.00 90.12 165 GLU A N 1
ATOM 1334 C CA . GLU A 1 165 ? 11.811 -7.238 -1.691 1.00 90.12 165 GLU A CA 1
ATOM 1335 C C . GLU A 1 165 ? 11.811 -5.723 -1.939 1.00 90.12 165 GLU A C 1
ATOM 1337 O O . GLU A 1 165 ? 12.085 -5.286 -3.056 1.00 90.12 165 GLU A O 1
ATOM 1342 N N . TYR A 1 166 ? 11.589 -4.901 -0.906 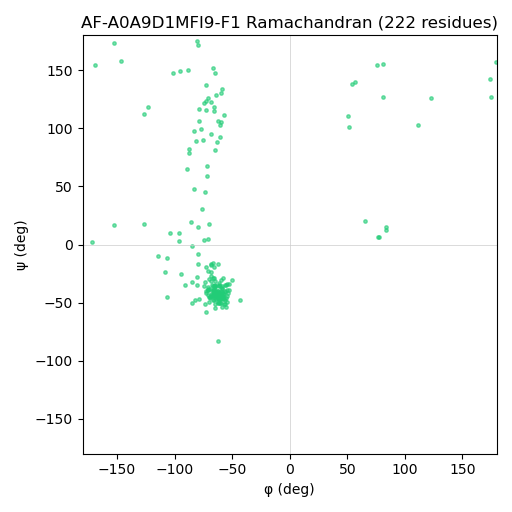1.00 90.94 166 TYR A N 1
ATOM 1343 C CA . TYR A 1 166 ? 11.437 -3.449 -1.067 1.00 90.94 166 TYR A CA 1
ATOM 1344 C C . TYR A 1 166 ? 12.660 -2.614 -0.650 1.00 90.94 166 TYR A C 1
ATOM 1346 O O . TYR A 1 166 ? 12.594 -1.382 -0.639 1.00 90.94 166 TYR A O 1
ATOM 1354 N N . ARG A 1 167 ? 13.814 -3.244 -0.370 1.00 88.56 167 ARG A N 1
ATOM 1355 C CA . ARG A 1 167 ? 15.047 -2.541 0.052 1.00 88.56 167 ARG A CA 1
ATOM 1356 C C . ARG A 1 167 ? 15.503 -1.456 -0.929 1.00 88.56 167 ARG A C 1
ATOM 1358 O O . ARG A 1 167 ? 16.020 -0.428 -0.494 1.00 88.56 167 ARG A O 1
ATOM 1365 N N . GLY A 1 168 ? 15.307 -1.684 -2.231 1.00 85.94 168 GLY A N 1
ATOM 1366 C CA . GLY A 1 168 ? 15.672 -0.749 -3.301 1.00 85.94 168 GLY A CA 1
ATOM 1367 C C . GLY A 1 168 ? 14.830 0.534 -3.336 1.00 85.94 168 GLY A C 1
ATOM 1368 O O . GLY A 1 168 ? 15.259 1.536 -3.903 1.00 85.94 168 GLY A O 1
ATOM 1369 N N . PHE A 1 169 ? 13.662 0.557 -2.688 1.00 89.38 169 PHE A N 1
ATOM 1370 C CA . PHE A 1 169 ? 12.795 1.734 -2.637 1.00 89.38 169 PHE A CA 1
ATOM 1371 C C . PHE A 1 169 ? 13.194 2.630 -1.458 1.00 89.38 169 PHE A C 1
ATOM 1373 O O . PHE A 1 169 ? 12.592 2.601 -0.381 1.00 89.38 169 PHE A O 1
ATOM 1380 N N . GLY A 1 170 ? 14.218 3.464 -1.663 1.00 87.62 170 GLY A N 1
ATOM 1381 C CA . GLY A 1 170 ? 14.766 4.349 -0.624 1.00 87.62 170 GLY A CA 1
ATOM 1382 C C . GLY A 1 170 ? 13.719 5.236 0.070 1.00 87.62 170 GLY A C 1
ATOM 1383 O O . GLY A 1 170 ? 13.795 5.449 1.281 1.00 87.62 170 GLY A O 1
ATOM 1384 N N . TRP A 1 171 ? 12.692 5.683 -0.662 1.00 87.94 171 TRP A N 1
ATOM 1385 C CA . TRP A 1 171 ? 11.558 6.444 -0.125 1.00 87.94 171 TRP A CA 1
ATOM 1386 C C . TRP A 1 171 ? 10.687 5.617 0.839 1.00 87.94 171 TRP A C 1
ATOM 1388 O O . TRP A 1 171 ? 10.321 6.104 1.910 1.00 87.94 171 TRP A O 1
ATOM 1398 N N . MET A 1 172 ? 10.429 4.346 0.522 1.00 89.81 172 MET A N 1
ATOM 1399 C CA . MET A 1 172 ? 9.664 3.413 1.359 1.00 89.81 172 MET A CA 1
ATOM 1400 C C . MET A 1 172 ? 10.443 3.060 2.636 1.00 89.81 172 MET A C 1
ATOM 1402 O O . MET A 1 172 ? 9.908 3.110 3.746 1.00 89.81 172 MET A O 1
ATOM 1406 N N . MET A 1 173 ? 11.750 2.822 2.496 1.00 91.12 173 MET A N 1
ATOM 1407 C CA . MET A 1 173 ? 12.678 2.608 3.611 1.00 91.12 173 MET A CA 1
ATOM 1408 C C . MET A 1 173 ? 12.856 3.855 4.495 1.00 91.12 173 MET A C 1
ATOM 1410 O O . MET A 1 173 ? 13.143 3.746 5.691 1.00 91.12 173 MET A O 1
ATOM 1414 N N . SER A 1 174 ? 12.705 5.058 3.934 1.00 87.50 174 SER A N 1
ATOM 1415 C CA . SER A 1 174 ? 12.670 6.312 4.696 1.00 87.50 174 SER A CA 1
ATOM 1416 C C . SER A 1 174 ? 11.380 6.421 5.515 1.00 87.50 174 SER A C 1
ATOM 1418 O O . SER A 1 174 ? 11.447 6.603 6.732 1.00 87.50 174 SER A O 1
ATOM 1420 N N . ALA A 1 175 ? 10.219 6.190 4.890 1.00 86.38 175 ALA A N 1
ATOM 1421 C CA . ALA A 1 175 ? 8.919 6.194 5.564 1.00 86.38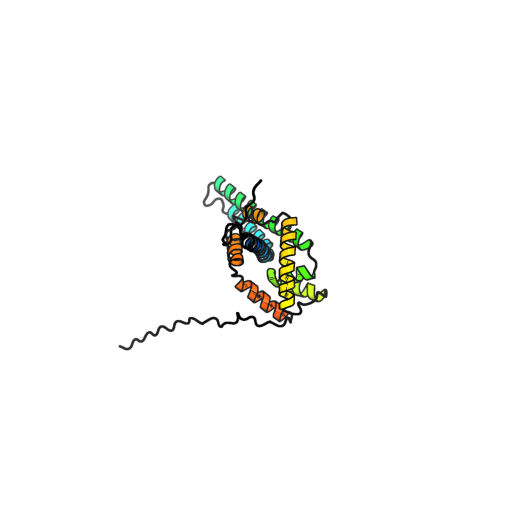 175 ALA A CA 1
ATOM 1422 C C . ALA A 1 175 ? 8.876 5.210 6.750 1.00 86.38 175 ALA A C 1
ATOM 1424 O O . ALA A 1 175 ? 8.501 5.601 7.857 1.00 86.38 175 ALA A O 1
ATOM 1425 N N . CYS A 1 176 ? 9.370 3.979 6.571 1.00 88.00 176 CYS A N 1
ATOM 1426 C CA . CYS A 1 176 ? 9.426 2.988 7.651 1.00 88.00 176 CYS A CA 1
ATOM 1427 C C . CYS A 1 176 ? 10.284 3.435 8.847 1.00 88.00 176 CYS A C 1
ATOM 1429 O O . CYS A 1 176 ? 9.934 3.160 9.997 1.00 88.00 176 CYS A O 1
ATOM 1431 N N . ARG A 1 177 ? 11.384 4.163 8.609 1.00 86.81 177 ARG A N 1
ATOM 1432 C CA . ARG A 1 177 ? 12.231 4.719 9.681 1.00 86.81 177 ARG A CA 1
ATOM 1433 C C . ARG A 1 177 ? 11.585 5.921 10.377 1.00 86.81 177 ARG A C 1
ATOM 1435 O O . ARG A 1 177 ? 11.715 6.060 11.593 1.00 86.81 177 ARG A O 1
ATOM 1442 N N . GLN A 1 178 ? 10.856 6.765 9.648 1.00 83.75 178 GLN A N 1
ATOM 1443 C CA . GLN A 1 178 ? 10.103 7.885 10.229 1.00 83.75 178 GLN A CA 1
ATOM 1444 C C . GLN A 1 178 ? 8.958 7.388 11.126 1.00 83.75 178 GLN A C 1
ATOM 1446 O O . GLN A 1 178 ? 8.802 7.860 12.251 1.00 83.75 178 GLN A O 1
ATOM 1451 N N . ILE A 1 179 ? 8.224 6.369 10.675 1.00 84.75 179 ILE A N 1
ATOM 1452 C CA . ILE A 1 179 ? 7.164 5.704 11.446 1.00 84.75 179 ILE A CA 1
ATOM 1453 C C . ILE A 1 179 ? 7.746 5.004 12.684 1.00 84.75 179 ILE A C 1
ATOM 1455 O O . ILE A 1 179 ? 7.259 5.216 13.793 1.00 84.75 179 ILE A O 1
ATOM 1459 N N . GLY A 1 180 ? 8.839 4.246 12.534 1.00 80.94 180 GLY A N 1
ATOM 1460 C CA . GLY A 1 180 ? 9.505 3.571 13.657 1.00 80.94 180 GLY A CA 1
ATOM 1461 C C . GLY A 1 180 ? 10.140 4.507 14.693 1.00 80.94 180 GLY A C 1
ATOM 1462 O O . GLY A 1 180 ? 10.362 4.097 15.831 1.00 80.94 180 GLY A O 1
ATOM 1463 N N . SER A 1 181 ? 10.387 5.771 14.330 1.00 79.19 181 SER A N 1
ATOM 1464 C CA . SER A 1 181 ? 10.816 6.841 15.245 1.00 79.19 181 SER A CA 1
ATOM 1465 C C . SER A 1 181 ? 9.659 7.713 15.760 1.00 79.19 181 SER A C 1
ATOM 1467 O O . SER A 1 181 ? 9.903 8.734 16.399 1.00 79.19 181 SER A O 1
ATOM 1469 N N . GLY A 1 182 ? 8.404 7.321 15.507 1.00 70.12 182 GLY A N 1
ATOM 1470 C CA . GLY A 1 182 ? 7.201 7.986 16.020 1.00 70.12 182 GLY A CA 1
ATOM 1471 C C . GLY A 1 182 ? 6.811 9.283 15.304 1.00 70.12 182 GLY A C 1
ATOM 1472 O O . GLY A 1 182 ? 5.873 9.954 15.729 1.00 70.12 182 GLY A O 1
ATOM 1473 N N . ARG A 1 183 ? 7.482 9.651 14.205 1.00 67.25 183 ARG A N 1
ATOM 1474 C CA . ARG A 1 183 ? 7.282 10.929 13.494 1.00 67.25 183 ARG A CA 1
ATOM 1475 C C . ARG A 1 183 ? 6.102 10.885 12.508 1.00 67.25 183 ARG A C 1
ATOM 1477 O O . ARG A 1 183 ? 6.211 11.334 11.373 1.00 67.25 183 ARG A O 1
ATOM 1484 N N . GLU A 1 184 ? 4.948 10.376 12.941 1.00 66.56 184 GLU A N 1
ATOM 1485 C CA . GLU A 1 184 ? 3.717 10.255 12.128 1.00 66.56 184 GLU A CA 1
ATOM 1486 C C . GLU A 1 184 ? 2.913 11.582 12.010 1.00 66.56 184 GLU A C 1
ATOM 1488 O O . GLU A 1 184 ? 1.748 11.583 11.612 1.00 66.56 184 GLU A O 1
ATOM 1493 N N . CYS A 1 185 ? 3.506 12.736 12.347 1.00 58.38 185 CYS A N 1
ATOM 1494 C CA . CYS A 1 185 ? 2.801 13.993 12.658 1.00 58.38 185 CYS A CA 1
ATOM 1495 C C . CYS A 1 185 ? 1.792 14.477 11.594 1.00 58.38 185 CYS A C 1
ATOM 1497 O O . CYS A 1 185 ? 0.722 14.976 11.941 1.00 58.38 185 CYS A O 1
ATOM 1499 N N . ALA A 1 186 ? 2.101 14.335 10.300 1.00 63.53 186 ALA A N 1
ATOM 1500 C CA . ALA A 1 186 ? 1.215 14.763 9.208 1.00 63.53 186 ALA A CA 1
ATOM 1501 C C . ALA A 1 186 ? 0.067 13.773 8.908 1.00 63.53 186 ALA A C 1
ATOM 1503 O O . ALA A 1 186 ? -0.904 14.129 8.236 1.00 63.53 186 ALA A O 1
ATOM 1504 N N . ALA A 1 187 ? 0.162 12.528 9.381 1.00 65.06 187 ALA A N 1
ATOM 1505 C CA . ALA A 1 187 ? -0.936 11.566 9.338 1.00 65.06 187 ALA A CA 1
ATOM 1506 C C . ALA A 1 187 ? -1.865 11.756 10.542 1.00 65.06 187 ALA A C 1
ATOM 1508 O O . ALA A 1 187 ? -3.057 11.975 10.353 1.00 65.06 187 ALA A O 1
ATOM 1509 N N . VAL A 1 188 ? -1.302 11.810 11.755 1.00 68.56 188 VAL A N 1
ATOM 1510 C CA . VAL A 1 188 ? -2.058 11.965 13.013 1.00 68.56 188 VAL A CA 1
ATOM 1511 C C . VAL A 1 188 ? -2.894 13.254 13.040 1.00 68.56 188 VAL A C 1
ATOM 1513 O O . VAL A 1 188 ? -4.017 13.250 13.536 1.00 68.56 188 VAL A O 1
ATOM 1516 N N . ARG A 1 189 ? -2.407 14.359 12.455 1.00 67.38 189 ARG A N 1
ATOM 1517 C CA . ARG A 1 189 ? -3.203 15.597 12.321 1.00 67.38 189 ARG A CA 1
ATOM 1518 C C . ARG A 1 189 ? -4.431 15.426 11.416 1.00 67.38 189 ARG A C 1
ATOM 1520 O O . ARG A 1 189 ? -5.502 15.912 11.765 1.00 67.38 189 ARG A O 1
ATOM 1527 N N . ARG A 1 190 ? -4.300 14.711 10.291 1.00 65.75 190 ARG A N 1
ATOM 1528 C CA . ARG A 1 190 ? -5.423 14.422 9.375 1.00 65.75 190 ARG A CA 1
ATOM 1529 C C . ARG A 1 190 ? -6.408 13.421 9.985 1.00 65.75 190 ARG A C 1
ATOM 1531 O O . ARG A 1 190 ? -7.613 13.605 9.851 1.00 65.75 190 ARG A O 1
ATOM 1538 N N . GLU A 1 191 ? -5.902 12.412 10.693 1.00 75.44 191 GLU A N 1
ATOM 1539 C CA . GLU A 1 191 ? -6.702 11.470 11.490 1.00 75.44 191 GLU A CA 1
ATOM 1540 C C . GLU A 1 191 ? -7.555 12.226 12.523 1.00 75.44 191 GLU A C 1
ATOM 1542 O O . GLU A 1 191 ? -8.772 12.084 12.535 1.00 75.44 191 GLU A O 1
ATOM 1547 N N . ARG A 1 192 ? -6.956 13.124 13.318 1.00 70.50 192 ARG A N 1
ATOM 1548 C CA . ARG A 1 192 ? -7.703 13.962 14.274 1.00 70.50 192 ARG A CA 1
ATOM 1549 C C . ARG A 1 192 ? -8.754 14.844 13.600 1.00 70.50 192 ARG A C 1
ATOM 1551 O O . ARG A 1 192 ? -9.884 14.883 14.069 1.00 70.50 192 ARG A O 1
ATOM 1558 N N . GLN A 1 193 ? -8.419 15.506 12.492 1.00 73.31 193 GLN A N 1
ATOM 1559 C CA . GLN A 1 193 ? -9.384 16.337 11.764 1.00 73.31 193 GLN A CA 1
ATOM 1560 C C . GLN A 1 193 ? -10.571 15.516 11.235 1.00 73.31 193 GLN A C 1
ATOM 1562 O O . GLN A 1 193 ? -11.714 15.932 11.393 1.00 73.31 193 GLN A O 1
ATOM 1567 N N . THR A 1 194 ? -10.319 14.335 10.662 1.00 73.88 194 THR A N 1
ATOM 1568 C CA . THR A 1 194 ? -11.393 13.446 10.182 1.00 73.88 194 THR A CA 1
ATOM 1569 C C . THR A 1 194 ? -12.232 12.868 11.321 1.00 73.88 194 THR A C 1
ATOM 1571 O O . THR A 1 194 ? -13.442 12.766 11.167 1.00 73.88 194 THR A O 1
ATOM 1574 N N . LEU A 1 195 ? -11.649 12.569 12.485 1.00 74.12 195 LEU A N 1
ATOM 1575 C CA . LEU A 1 195 ? -12.413 12.182 13.678 1.00 74.12 195 LEU A CA 1
ATOM 1576 C C . LEU A 1 195 ? -13.348 13.305 14.155 1.00 74.12 195 LEU A C 1
ATOM 1578 O O . LEU A 1 195 ? -14.517 13.034 14.431 1.00 74.12 195 LEU A O 1
ATOM 1582 N N . THR A 1 196 ? -12.880 14.557 14.174 1.00 74.62 196 THR A N 1
ATOM 1583 C CA . THR A 1 196 ? -13.722 15.723 14.489 1.00 74.62 196 THR A CA 1
ATOM 1584 C C . THR A 1 196 ? -14.835 15.920 13.451 1.00 74.62 196 THR A C 1
ATOM 1586 O O . THR A 1 196 ? -15.983 16.123 13.832 1.00 74.62 196 THR A O 1
ATOM 1589 N N . GLU A 1 197 ? -14.537 15.800 12.148 1.00 74.19 197 GLU A N 1
ATOM 1590 C CA . GLU A 1 197 ? -15.549 15.842 11.070 1.00 74.19 197 GLU A CA 1
ATOM 1591 C C . GLU A 1 197 ? -16.612 14.732 11.215 1.00 74.19 197 GLU A C 1
ATOM 1593 O O . GLU A 1 197 ? -17.767 14.925 10.839 1.00 74.19 197 GLU A O 1
ATOM 1598 N N . LEU A 1 198 ? -16.244 13.581 11.787 1.00 71.38 198 LEU A N 1
ATOM 1599 C CA . LEU A 1 198 ? -17.141 12.453 12.063 1.00 71.38 198 LEU A CA 1
ATOM 1600 C C . LEU A 1 198 ? -17.905 12.576 13.397 1.00 71.38 198 LEU A C 1
ATOM 1602 O O . LEU A 1 198 ? -18.727 11.712 13.706 1.00 71.38 198 LEU A O 1
ATOM 1606 N N . GLY A 1 199 ? -17.677 13.641 14.173 1.00 62.09 199 GLY A N 1
ATOM 1607 C CA . GLY A 1 199 ? -18.352 13.898 15.449 1.00 62.09 199 GLY A CA 1
ATOM 1608 C C . GLY A 1 199 ? -17.749 13.183 16.664 1.00 62.09 199 GLY A C 1
ATOM 1609 O O . GLY A 1 199 ? -18.371 13.176 17.725 1.00 62.09 199 GLY A O 1
ATOM 1610 N N . ALA A 1 200 ? -16.553 12.599 16.550 1.00 63.59 200 ALA A N 1
ATOM 1611 C CA . ALA A 1 200 ? -15.855 12.043 17.705 1.00 63.59 200 ALA A CA 1
ATOM 1612 C C . ALA A 1 200 ? -15.311 13.180 18.586 1.00 63.59 200 ALA A C 1
ATOM 1614 O O . ALA A 1 200 ? -14.542 14.027 18.126 1.00 63.59 200 ALA A O 1
ATOM 1615 N N . VAL A 1 201 ? -15.689 13.194 19.868 1.00 49.12 201 VAL A N 1
ATOM 1616 C CA . VAL A 1 201 ? -15.240 14.224 20.818 1.00 49.12 201 VAL A CA 1
ATOM 1617 C C . VAL A 1 201 ? -13.733 14.067 21.081 1.00 49.12 201 VAL A C 1
ATOM 1619 O O . VAL A 1 201 ? -13.318 12.991 21.529 1.00 49.12 201 VAL A O 1
ATOM 1622 N N . PRO A 1 202 ? -12.907 15.107 20.844 1.00 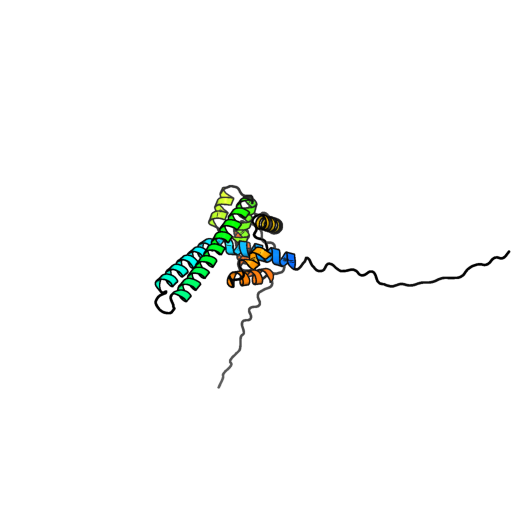49.09 202 PRO A N 1
ATOM 1623 C CA . PRO A 1 202 ? -11.470 15.027 21.065 1.00 49.09 202 PRO A CA 1
ATOM 1624 C C . PRO A 1 202 ? -11.148 14.976 22.560 1.00 49.09 202 PRO A C 1
ATOM 1626 O O . PRO A 1 202 ? -11.515 15.859 23.338 1.00 49.09 202 PRO A O 1
ATOM 1629 N N . VAL A 1 203 ? -10.390 13.961 22.959 1.00 47.78 203 VAL A N 1
ATOM 1630 C CA . VAL A 1 203 ? -9.753 13.892 24.270 1.00 47.78 203 VAL A CA 1
ATOM 1631 C C . VAL A 1 203 ? -8.507 14.774 24.220 1.00 47.78 203 VAL A C 1
ATOM 1633 O O . VAL A 1 203 ? -7.553 14.491 23.488 1.00 47.78 203 VAL A O 1
ATOM 1636 N N . ARG A 1 204 ? -8.492 15.837 25.036 1.00 38.34 204 ARG A N 1
ATOM 1637 C CA . ARG A 1 204 ? -7.262 16.576 25.353 1.00 38.34 204 ARG A CA 1
ATOM 1638 C C . ARG A 1 204 ? -6.280 15.612 26.018 1.00 38.34 204 ARG A C 1
ATOM 1640 O O . ARG A 1 204 ? -6.455 15.236 27.175 1.00 38.34 204 ARG A O 1
ATOM 1647 N N . LEU A 1 205 ? -5.265 15.195 25.271 1.00 38.66 205 LEU A N 1
ATOM 1648 C CA . LEU A 1 205 ? -4.100 14.488 25.797 1.00 38.66 205 LEU A CA 1
ATOM 1649 C C . LEU A 1 205 ? -2.987 15.519 26.049 1.00 38.66 205 LEU A C 1
ATOM 1651 O O . LEU A 1 205 ? -2.914 16.506 25.320 1.00 38.66 205 LEU A O 1
ATOM 1655 N N . PRO A 1 206 ? -2.101 15.313 27.040 1.00 38.78 206 PRO A N 1
ATOM 1656 C CA . PRO A 1 206 ? -1.197 16.351 27.566 1.00 38.78 206 PRO A CA 1
ATOM 1657 C C . PRO A 1 206 ? -0.053 16.787 26.623 1.00 38.78 206 PRO A C 1
ATOM 1659 O O . PRO A 1 206 ? 0.916 17.389 27.070 1.00 38.78 206 PRO A O 1
ATOM 1662 N N . PHE A 1 207 ? -0.151 16.494 25.323 1.00 40.25 207 PHE A N 1
ATOM 1663 C CA . PHE A 1 207 ? 0.797 16.916 24.289 1.00 40.25 207 PHE A CA 1
ATOM 1664 C C . PHE A 1 207 ? 0.377 18.193 23.540 1.00 40.25 207 PHE A C 1
ATOM 1666 O O . PHE A 1 207 ? 1.121 18.638 22.668 1.00 40.25 207 PHE A O 1
ATOM 1673 N N . ASP A 1 208 ? -0.737 18.830 23.919 1.00 36.62 208 ASP A N 1
ATOM 1674 C CA . ASP A 1 208 ? -1.098 20.197 23.498 1.00 36.62 208 ASP A CA 1
ATOM 1675 C C . ASP A 1 208 ? -0.231 21.265 24.210 1.00 36.62 208 ASP A C 1
ATOM 1677 O O . ASP A 1 208 ? -0.719 22.277 24.713 1.00 36.62 208 ASP A O 1
ATOM 1681 N N . GLY A 1 209 ? 1.085 21.037 24.268 1.00 34.53 209 GLY A N 1
ATOM 1682 C CA . GLY A 1 209 ? 2.051 22.076 24.605 1.00 34.53 209 GLY A CA 1
ATOM 1683 C C . GLY A 1 209 ? 2.177 23.050 23.428 1.00 34.53 209 GLY A C 1
ATOM 1684 O O . GLY A 1 209 ? 2.225 22.598 22.278 1.00 34.53 209 GLY A O 1
ATOM 1685 N N . PRO A 1 210 ? 2.232 24.374 23.663 1.00 34.06 210 PRO A N 1
ATOM 1686 C CA . PRO A 1 210 ? 2.396 25.329 22.579 1.00 34.06 210 PRO A CA 1
ATOM 1687 C C . PRO A 1 210 ? 3.704 25.047 21.836 1.00 34.06 210 PRO A C 1
ATOM 1689 O O . PRO A 1 210 ? 4.768 24.930 22.446 1.00 34.06 210 PRO A O 1
ATOM 1692 N N . ILE A 1 211 ? 3.632 24.972 20.505 1.00 41.53 211 ILE A N 1
ATOM 1693 C CA . ILE A 1 211 ? 4.831 25.041 19.669 1.00 41.53 211 ILE A CA 1
ATOM 1694 C C . ILE A 1 211 ? 5.429 26.421 19.926 1.00 41.53 211 ILE A C 1
ATOM 1696 O O . ILE A 1 211 ? 4.872 27.426 19.483 1.00 41.53 211 ILE A O 1
ATOM 1700 N N . ALA A 1 212 ? 6.533 26.464 20.671 1.00 34.31 212 ALA A N 1
ATOM 1701 C CA . ALA A 1 212 ? 7.272 27.690 20.904 1.00 34.31 212 ALA A CA 1
ATOM 1702 C C . ALA A 1 212 ? 7.664 28.272 19.543 1.00 34.31 212 ALA A C 1
ATOM 1704 O O . ALA A 1 212 ? 8.471 27.693 18.813 1.00 34.31 212 ALA A O 1
ATOM 1705 N N . ALA A 1 213 ? 7.058 29.404 19.190 1.00 36.88 213 ALA A N 1
ATOM 1706 C CA . ALA A 1 213 ? 7.445 30.156 18.015 1.00 36.88 213 ALA A CA 1
ATOM 1707 C C . ALA A 1 213 ? 8.839 30.732 18.279 1.00 36.88 213 ALA A C 1
ATOM 1709 O O . ALA A 1 213 ? 8.976 31.797 18.878 1.00 36.88 213 ALA A O 1
ATOM 1710 N N . SER A 1 214 ? 9.878 30.024 17.830 1.00 36.31 214 SER A N 1
ATOM 1711 C CA . SER A 1 214 ? 11.257 30.512 17.793 1.00 36.31 214 SER A CA 1
ATOM 1712 C C . SER A 1 214 ? 11.410 31.572 16.695 1.00 36.31 214 SER A C 1
ATOM 1714 O O . SER A 1 214 ? 12.169 31.411 15.740 1.00 36.31 214 SER A O 1
ATOM 1716 N N . GLY A 1 215 ? 10.633 32.650 16.810 1.00 33.31 215 GLY A N 1
ATOM 1717 C CA . GLY A 1 215 ? 10.798 33.869 16.040 1.00 33.31 215 GLY A CA 1
ATOM 1718 C C . GLY A 1 215 ? 11.987 34.630 16.600 1.00 33.31 215 GLY A C 1
ATOM 1719 O O . GLY A 1 215 ? 11.830 35.429 17.523 1.00 33.31 215 GLY A O 1
ATOM 1720 N N . GLY A 1 216 ? 13.174 34.356 16.060 1.00 32.28 216 GLY A N 1
ATOM 1721 C CA . GLY A 1 216 ? 14.380 35.112 16.372 1.00 32.28 216 GLY A CA 1
ATOM 1722 C C . GLY A 1 216 ? 14.197 36.578 15.988 1.00 32.28 216 GLY A C 1
ATOM 1723 O O . GLY A 1 216 ? 14.269 36.929 14.814 1.00 32.28 216 GLY A O 1
ATOM 1724 N N . LYS A 1 217 ? 13.956 37.435 16.982 1.00 38.84 217 LYS A N 1
ATOM 1725 C CA . LYS A 1 217 ? 14.079 38.888 16.844 1.00 38.84 217 LYS A CA 1
ATOM 1726 C C . LYS A 1 217 ? 15.523 39.284 17.135 1.00 38.84 217 LYS A C 1
ATOM 1728 O O . LYS A 1 217 ? 15.818 39.763 18.229 1.00 38.84 217 LYS A O 1
ATOM 1733 N N . GLU A 1 218 ? 16.416 39.101 16.168 1.00 37.84 218 GLU A N 1
ATOM 1734 C CA . GLU A 1 218 ? 17.690 39.820 16.216 1.00 37.84 218 GLU A CA 1
ATOM 1735 C C . GLU A 1 218 ? 17.444 41.292 15.890 1.00 37.84 218 GLU A C 1
ATOM 1737 O O . GLU A 1 218 ? 16.972 41.663 14.816 1.00 37.84 218 GLU A O 1
ATOM 1742 N N . SER A 1 219 ? 17.718 42.136 16.881 1.00 41.88 219 SER A N 1
ATOM 1743 C CA . SER A 1 219 ? 17.661 43.584 16.735 1.00 41.88 219 SER A CA 1
ATOM 1744 C C . SER A 1 219 ? 18.925 44.067 16.035 1.00 41.88 219 SER A C 1
ATOM 1746 O O . SER A 1 219 ? 19.964 44.176 16.683 1.00 41.88 219 SER A O 1
ATOM 1748 N N . LEU A 1 220 ? 18.835 44.458 14.763 1.00 38.12 220 LEU A N 1
ATOM 1749 C CA . LEU A 1 220 ? 19.795 45.419 14.225 1.00 38.12 220 LEU A CA 1
ATOM 1750 C C . LEU A 1 220 ? 19.345 46.835 14.588 1.00 38.12 220 LEU A C 1
ATOM 1752 O O . LEU A 1 220 ? 18.523 47.452 13.914 1.00 38.12 220 LEU A O 1
ATOM 1756 N N . ARG A 1 221 ? 19.935 47.358 15.667 1.00 39.94 221 ARG A N 1
ATOM 1757 C CA . ARG A 1 221 ? 20.160 48.799 15.785 1.00 39.94 221 ARG A CA 1
ATOM 1758 C C . ARG A 1 221 ? 21.320 49.147 14.858 1.00 39.94 221 ARG A C 1
ATOM 1760 O O . ARG A 1 221 ? 22.421 48.654 15.081 1.00 39.94 221 ARG A O 1
ATOM 1767 N N . ILE A 1 222 ? 21.101 50.039 13.900 1.00 40.47 222 ILE A N 1
ATOM 1768 C CA . ILE A 1 222 ? 22.171 50.902 13.399 1.00 40.47 222 ILE A CA 1
ATOM 1769 C C . ILE A 1 222 ? 21.656 52.333 13.501 1.00 40.47 222 ILE A C 1
ATOM 1771 O O . ILE A 1 222 ? 20.689 52.714 12.849 1.00 40.47 222 ILE A O 1
ATOM 1775 N N . SER A 1 223 ? 22.291 53.085 14.391 1.00 37.94 223 SER A N 1
ATOM 1776 C CA . SER A 1 223 ? 22.181 54.531 14.526 1.00 37.94 223 SER A CA 1
ATOM 1777 C C . SER A 1 223 ? 23.599 55.074 14.393 1.00 37.94 223 SER A C 1
ATOM 1779 O O . SER A 1 223 ? 24.456 54.697 15.197 1.00 37.94 223 SER A O 1
ATOM 1781 N N . GLY A 1 224 ? 23.824 55.897 13.374 1.00 36.81 224 GLY A N 1
ATOM 1782 C CA . GLY A 1 224 ? 25.119 56.434 12.960 1.00 36.81 224 GLY A CA 1
ATOM 1783 C C . GLY A 1 224 ? 24.946 57.142 11.631 1.00 36.81 224 GLY A C 1
ATOM 1784 O O . GLY A 1 224 ? 24.893 56.413 10.621 1.00 36.81 224 GLY A O 1
#

Foldseek 3Di:
DDDDDDDDDDDDDDDDDDPPDCPDDVQVVLLLLLLLLLLLQCLLCLVVVLVVLVVVLVVLVVCVPPDDDPVVSVVVSVVSVLVSVLSVVSNVLLVQLCVPDDLLLVLLSCLQRNVPPVVVVVSVVVVRDQDAAPVSSVVSVVVSSVSSSVSCVVSVNGSVSCCVSCVVVVVSVVSSVCVSVVVCVVRVVSSVVVSVVSVHDDDDDVPPDDPPPPPDPDDDDDDD